Protein AF-A0A2A4QD17-F1 (afdb_monomer)

Radius of gyration: 28.9 Å; Cα contacts (8 Å, |Δi|>4): 210; chains: 1; bounding box: 71×38×86 Å

Secondary structure (DSSP, 8-state):
--HHHHHHHHHHHHHHHHTT--HHHHHHHHHHH-TTTS-HHHHT-HHHHHHHH-S-HHHHHHHHHHHHH-------HHHHHHHHHHHHHHHHHHHHHHHHHHIIIIIHHHHHHHHHHTTPPPPHHHHHHHHHHHHHHHHHHHHHHHHHHHHHHHHHHHH--S-----HHHHHHS-HHHHHHHHHHHHHHHGGGT---STTHHHHHHHHHHHHHTT--HHHHHHHHHHHHHHHHHHHHHHHHHHHHHHHHHHHHHHHHHHHHHHHHHHHHHHHH-

Solvent-accessible surface area (backbone atoms only — not comparable to full-atom values): 15130 Å² total; per-residue (Å²): 114,63,66,67,34,44,24,48,49,24,41,54,46,21,51,38,42,71,74,70,44,57,66,69,69,45,50,52,52,41,44,71,78,36,42,90,46,55,38,75,66,44,70,64,31,71,68,50,44,53,48,72,67,47,89,48,66,71,58,30,33,51,50,23,45,37,53,27,70,44,80,85,75,67,85,56,65,76,59,51,64,57,48,58,59,50,53,51,53,50,49,52,48,52,53,47,51,52,55,53,47,51,39,58,69,48,51,54,47,50,50,51,56,52,31,60,75,66,77,45,82,78,55,68,64,67,65,46,44,61,59,53,50,51,53,43,50,52,53,53,51,52,51,49,51,52,52,52,51,50,52,50,51,54,50,44,60,61,54,49,85,84,70,86,80,79,44,76,67,52,55,70,74,42,52,70,69,56,54,53,44,51,50,44,48,52,21,53,71,39,12,88,74,67,47,80,83,53,97,51,6,66,62,36,24,51,49,48,51,50,32,57,76,69,73,46,62,54,47,61,56,50,41,56,51,48,53,54,49,52,52,52,44,48,52,53,50,47,55,52,50,49,53,53,51,50,54,50,48,55,52,53,52,52,44,51,51,51,50,54,54,53,64,47,49,61,59,55,52,51,67,73,73,109

Mean predicted aligned error: 8.5 Å

Foldseek 3Di:
DDLVLLLVLLVQQLVCLVVVDDNVVSVVVCCVVPVVSPDPVNVPAPLNVLLVPDPDSVLSSVSSVLSNLADLAQDLVLVCVCVVLLVVLVVLVVVLCVVLVCCVVPVLVVLVVVCVVVVHDDDPLSVCLVVLLVVLVVVLVVLNVLLVVLVVLVVCLRVPPADDDDDPSNPVSDDPVLVVLSVLLNLLVCLSVLDDPDPNNVVNVVVLVVCVVVVHDSSVVSNVVSNVSSVVSSVRSNVSSVVSSVVSVVSSVVSVVSSVVSVCVSVVVVVVVD

Nearest PDB structures (foldseek):
  8d9p-assembly1_A  TM=3.402E-01  e=9.878E+00  synthetic construct

Structure (mmCIF, N/CA/C/O backbone):
data_AF-A0A2A4QD17-F1
#
_entry.id   AF-A0A2A4QD17-F1
#
loop_
_atom_site.group_PDB
_atom_site.id
_atom_site.type_symbol
_atom_site.label_atom_id
_atom_site.label_alt_id
_atom_site.label_comp_id
_atom_site.label_asym_id
_atom_site.label_entity_id
_atom_site.label_seq_id
_atom_site.pdbx_PDB_ins_code
_atom_site.Cartn_x
_atom_site.Cartn_y
_atom_site.Cartn_z
_atom_site.occupancy
_atom_site.B_iso_or_equiv
_atom_site.auth_seq_id
_atom_site.auth_comp_id
_atom_site.auth_asym_id
_atom_site.auth_atom_id
_atom_site.pdbx_PDB_model_num
ATOM 1 N N . MET A 1 1 ? 1.021 -7.859 12.932 1.00 55.44 1 MET A N 1
ATOM 2 C CA . MET A 1 1 ? -0.044 -8.168 13.909 1.00 55.44 1 MET A CA 1
ATOM 3 C C . MET A 1 1 ? -1.208 -8.741 13.119 1.00 55.44 1 MET A C 1
ATOM 5 O O . MET A 1 1 ? -1.501 -8.170 12.079 1.00 55.44 1 MET A O 1
ATOM 9 N N . SER A 1 2 ? -1.815 -9.860 13.520 1.00 66.62 2 SER A N 1
ATOM 10 C CA . SER A 1 2 ? -3.012 -10.350 12.828 1.00 66.62 2 SER A CA 1
ATOM 11 C C . SER A 1 2 ? -4.255 -9.840 13.551 1.00 66.62 2 SER A C 1
ATOM 13 O O . SER A 1 2 ? -4.447 -10.101 14.741 1.00 66.62 2 SER A O 1
ATOM 15 N N . TRP A 1 3 ? -5.105 -9.099 12.841 1.00 78.00 3 TRP A N 1
ATOM 16 C CA . TRP A 1 3 ? -6.407 -8.671 13.351 1.00 78.00 3 TRP A CA 1
ATOM 17 C C . TRP A 1 3 ? -7.246 -9.855 13.840 1.00 78.00 3 TRP A C 1
ATOM 19 O O . TRP A 1 3 ? -7.984 -9.737 14.809 1.00 78.00 3 TRP A O 1
ATOM 29 N N . THR A 1 4 ? -7.032 -11.039 13.268 1.00 82.12 4 THR A N 1
ATOM 30 C CA . THR A 1 4 ? -7.648 -12.300 13.695 1.00 82.12 4 THR A CA 1
ATOM 31 C C . THR A 1 4 ? -7.475 -12.608 15.188 1.00 82.12 4 THR A C 1
ATOM 33 O O . THR A 1 4 ? -8.447 -12.987 15.842 1.00 82.12 4 THR A O 1
ATOM 36 N N . ALA A 1 5 ? -6.276 -12.418 15.749 1.00 83.69 5 ALA A N 1
ATOM 37 C CA . ALA A 1 5 ? -5.991 -12.694 17.160 1.00 83.69 5 ALA A CA 1
ATOM 38 C C . ALA A 1 5 ? -6.623 -11.641 18.084 1.00 83.69 5 ALA A C 1
ATOM 40 O O . ALA A 1 5 ? -7.171 -11.973 19.137 1.00 83.69 5 ALA A O 1
ATOM 41 N N . PHE A 1 6 ? -6.617 -10.380 17.646 1.00 86.88 6 PHE A N 1
ATOM 42 C CA . PHE A 1 6 ? -7.319 -9.291 18.320 1.00 86.88 6 PHE A CA 1
ATOM 43 C C . PHE A 1 6 ? -8.837 -9.540 18.350 1.00 86.88 6 PHE A C 1
ATOM 45 O O . PHE A 1 6 ? -9.425 -9.578 19.427 1.00 86.88 6 PHE A O 1
ATOM 52 N N . HIS A 1 7 ? -9.459 -9.827 17.202 1.00 88.56 7 HIS A N 1
ATOM 53 C CA . HIS A 1 7 ? -10.894 -10.112 17.104 1.00 88.56 7 HIS A CA 1
ATOM 54 C C . HIS A 1 7 ? -11.304 -11.344 17.912 1.00 88.56 7 HIS A C 1
ATOM 56 O O . HIS A 1 7 ? -12.371 -11.365 18.524 1.00 88.56 7 HIS A O 1
ATOM 62 N N . PHE A 1 8 ? -10.474 -12.391 17.931 1.00 89.06 8 PHE A N 1
ATOM 63 C CA . PHE A 1 8 ? -10.703 -13.543 18.801 1.00 89.06 8 PHE A CA 1
ATOM 64 C C . PHE A 1 8 ? -10.688 -13.145 20.281 1.00 89.06 8 PHE A C 1
ATOM 66 O O . PHE A 1 8 ? -11.638 -13.459 20.996 1.00 89.06 8 PHE A O 1
ATOM 73 N N . SER A 1 9 ? -9.663 -12.406 20.715 1.00 88.94 9 SER A N 1
ATOM 74 C CA . SER A 1 9 ? -9.539 -11.949 22.105 1.00 88.94 9 SER A CA 1
ATOM 75 C C . SER A 1 9 ? -10.743 -11.100 22.520 1.00 88.94 9 SER A C 1
ATOM 77 O O . SER A 1 9 ? -11.343 -11.352 23.561 1.00 88.94 9 SER A O 1
ATOM 79 N N . CYS A 1 10 ? -11.172 -10.162 21.669 1.00 90.44 10 CYS A N 1
ATOM 80 C CA . CYS A 1 10 ? -12.351 -9.337 21.925 1.00 90.44 10 CYS A CA 1
ATOM 81 C C . CYS A 1 10 ? -13.639 -10.167 22.052 1.00 90.44 10 CYS A C 1
ATOM 83 O O . CYS A 1 10 ? -14.390 -9.975 23.006 1.00 90.44 10 CYS A O 1
ATOM 85 N N . ARG A 1 11 ? -13.875 -11.137 21.155 1.00 91.06 11 ARG A N 1
ATOM 86 C CA . ARG A 1 11 ? -15.051 -12.029 21.227 1.00 91.06 11 ARG A CA 1
ATOM 87 C C . ARG A 1 11 ? -15.048 -12.897 22.483 1.00 91.06 11 ARG A C 1
ATOM 89 O O . ARG A 1 11 ? -16.084 -13.025 23.134 1.00 91.06 11 ARG A O 1
ATOM 96 N N . PHE A 1 12 ? -13.898 -13.474 22.829 1.00 91.12 12 PHE A N 1
ATOM 97 C CA . PHE A 1 12 ? -13.760 -14.309 24.021 1.00 91.12 12 PHE A CA 1
ATOM 98 C C . PHE A 1 12 ? -14.053 -13.510 25.294 1.00 91.12 12 PHE A C 1
ATOM 100 O O . PHE A 1 12 ? -14.887 -13.921 26.101 1.00 91.12 12 PHE A O 1
ATOM 107 N N . LEU A 1 13 ? -13.417 -12.345 25.447 1.00 90.75 13 LEU A N 1
ATOM 108 C CA . LEU A 1 13 ? -13.603 -11.494 26.620 1.0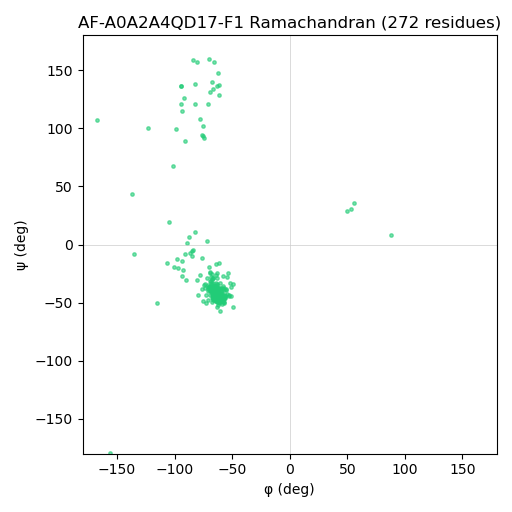0 90.75 13 LEU A CA 1
ATOM 109 C C . LEU A 1 13 ? -15.032 -10.955 26.696 1.00 90.75 13 LEU A C 1
ATOM 111 O O . LEU A 1 13 ? -15.647 -11.048 27.751 1.00 90.75 13 LEU A O 1
ATOM 115 N N . SER A 1 14 ? -15.606 -10.488 25.581 1.00 92.38 14 SER A N 1
ATOM 116 C CA . SER A 1 14 ? -17.005 -10.038 25.540 1.00 92.38 14 SER A CA 1
ATOM 117 C C . SER A 1 14 ? -17.962 -11.117 26.056 1.00 92.38 14 SER A C 1
ATOM 119 O O . SER A 1 14 ? -18.846 -10.825 26.863 1.00 92.38 14 SER A O 1
ATOM 121 N N . ARG A 1 15 ? -17.745 -12.383 25.665 1.00 91.69 15 ARG A N 1
ATOM 122 C CA . ARG A 1 15 ? -18.566 -13.498 26.143 1.00 91.69 15 ARG A CA 1
ATOM 123 C C . ARG A 1 15 ? -18.366 -13.783 27.629 1.00 91.69 15 ARG A C 1
ATOM 125 O O . ARG A 1 15 ? -19.341 -14.047 28.317 1.00 91.69 15 ARG A O 1
ATOM 132 N N . LYS A 1 16 ? -17.135 -13.713 28.139 1.00 90.81 16 LYS A N 1
ATOM 133 C CA . LYS A 1 16 ? -16.869 -13.961 29.563 1.00 90.81 16 LYS A CA 1
ATOM 134 C C . LYS A 1 16 ? -17.391 -12.860 30.474 1.00 90.81 16 LYS A C 1
ATOM 136 O O . LYS A 1 16 ? -17.911 -13.175 31.536 1.00 90.81 16 LYS A O 1
ATOM 141 N N . LEU A 1 17 ? -17.351 -11.609 30.024 1.00 89.38 17 LEU A N 1
ATOM 142 C CA . LEU A 1 17 ? -17.989 -10.504 30.735 1.00 89.38 17 LEU A CA 1
ATOM 143 C C . LEU A 1 17 ? -19.520 -10.653 30.746 1.00 89.38 17 LEU A C 1
ATOM 145 O O . LEU A 1 17 ? -20.141 -10.399 31.771 1.00 89.38 17 LEU A O 1
ATOM 149 N N . LEU A 1 18 ? -20.119 -11.129 29.645 1.00 89.38 18 LEU A N 1
ATOM 150 C CA . LEU A 1 18 ? -21.546 -11.489 29.595 1.00 89.38 18 LEU A CA 1
ATOM 151 C C . LEU A 1 18 ? -21.911 -12.629 30.555 1.00 89.38 18 LEU A C 1
ATOM 153 O O . LEU A 1 18 ? -22.978 -12.591 31.159 1.00 89.38 18 LEU A O 1
ATOM 157 N N . ASP A 1 19 ? -21.030 -13.621 30.709 1.00 89.06 19 ASP A N 1
ATOM 158 C CA . ASP A 1 19 ? -21.198 -14.736 31.651 1.00 89.06 19 ASP A CA 1
ATOM 159 C C . ASP A 1 19 ? -21.013 -14.294 33.132 1.00 89.06 19 ASP A C 1
ATOM 161 O O . ASP A 1 19 ? -21.052 -15.131 34.032 1.00 89.06 19 ASP A O 1
ATOM 165 N N . GLY A 1 20 ? -20.799 -12.997 33.404 1.00 85.56 20 GLY A N 1
ATOM 166 C CA . GLY A 1 20 ? -20.646 -12.427 34.750 1.00 85.56 20 GLY A CA 1
ATOM 167 C C . GLY A 1 20 ? -19.216 -12.444 35.299 1.00 85.56 20 GLY A C 1
ATOM 168 O O . GLY A 1 20 ? -19.005 -12.133 36.469 1.00 85.56 20 GLY A O 1
ATOM 169 N N . LEU A 1 21 ? -18.227 -12.804 34.479 1.00 88.00 21 LEU A N 1
ATOM 170 C CA . LEU A 1 21 ? -16.824 -12.855 34.881 1.00 88.00 21 LEU A CA 1
ATOM 171 C C . LEU A 1 21 ? -16.183 -11.458 34.809 1.00 88.00 21 LEU A C 1
ATOM 173 O O . LEU A 1 21 ? -16.375 -10.720 33.839 1.00 88.00 21 LEU A O 1
ATOM 177 N N . GLU A 1 22 ? -15.377 -11.102 35.808 1.00 87.50 22 GLU A N 1
ATOM 178 C CA . GLU A 1 22 ? -14.581 -9.871 35.771 1.00 87.50 22 GLU A CA 1
ATOM 179 C C . GLU A 1 22 ? -13.445 -9.954 34.733 1.00 87.50 22 GLU A C 1
ATOM 181 O O . GLU A 1 22 ? -13.011 -11.037 34.325 1.00 87.50 22 GLU A O 1
ATOM 186 N N . LEU A 1 23 ? -12.934 -8.794 34.309 1.00 85.75 23 LEU A N 1
ATOM 187 C CA . LEU A 1 23 ? -11.953 -8.694 33.225 1.00 85.75 23 LEU A CA 1
ATOM 188 C C . LEU A 1 23 ? -10.622 -9.398 33.540 1.00 85.75 23 LEU A C 1
ATOM 190 O O . LEU A 1 23 ? -10.116 -10.127 32.690 1.00 85.75 23 LEU A O 1
ATOM 194 N N . ASN A 1 24 ? -10.061 -9.210 34.740 1.00 86.38 24 ASN A N 1
ATOM 195 C CA . ASN A 1 24 ? -8.752 -9.780 35.091 1.00 86.38 24 ASN A CA 1
ATOM 196 C C . ASN A 1 24 ? -8.776 -11.323 35.096 1.00 86.38 24 ASN A C 1
ATOM 198 O O . ASN A 1 24 ? -7.969 -11.921 34.383 1.00 86.38 24 ASN A O 1
ATOM 202 N N . PRO A 1 25 ? -9.750 -11.990 35.750 1.00 87.12 25 PRO A N 1
ATOM 203 C CA . PRO A 1 25 ? -9.880 -13.444 35.647 1.00 87.12 25 PRO A CA 1
ATOM 204 C C . PRO A 1 25 ? -10.134 -13.935 34.211 1.00 87.12 25 PRO A C 1
ATOM 206 O O . PRO A 1 25 ? -9.668 -15.009 33.824 1.00 87.12 25 PRO A O 1
ATOM 209 N N . ALA A 1 26 ? -10.851 -13.160 33.388 1.00 86.44 26 ALA A N 1
ATOM 210 C CA . ALA A 1 26 ? -11.089 -13.511 31.989 1.00 86.44 26 ALA A CA 1
ATOM 211 C C . ALA A 1 26 ? -9.806 -13.428 31.138 1.00 86.44 26 ALA A C 1
ATOM 213 O O . ALA A 1 26 ? -9.598 -14.272 30.261 1.00 86.44 26 ALA A O 1
ATOM 214 N N . LEU A 1 27 ? -8.934 -12.452 31.410 1.00 86.81 27 LEU A N 1
ATOM 215 C CA . LEU A 1 27 ? -7.614 -12.321 30.785 1.00 86.81 27 LEU A CA 1
ATOM 216 C C . LEU A 1 27 ? -6.678 -13.471 31.182 1.00 86.81 27 LEU A C 1
ATOM 218 O O . LEU A 1 27 ? -5.993 -14.030 30.321 1.00 86.81 27 LEU A O 1
ATOM 222 N N . ASP A 1 28 ? -6.698 -13.882 32.449 1.00 86.44 28 ASP A N 1
ATOM 223 C CA . ASP A 1 28 ? -5.923 -15.031 32.926 1.00 86.44 28 ASP A CA 1
ATOM 224 C C . ASP A 1 28 ? -6.370 -16.328 32.239 1.00 86.44 28 ASP A C 1
ATOM 226 O O . ASP A 1 28 ? -5.548 -17.114 31.765 1.00 86.44 28 ASP A O 1
ATOM 230 N N . LEU A 1 29 ? -7.681 -16.533 32.079 1.00 88.62 29 LEU A N 1
ATOM 231 C CA . LEU A 1 29 ? -8.215 -17.672 31.327 1.00 88.62 29 LEU A CA 1
ATOM 232 C C . LEU A 1 29 ? -7.829 -17.634 29.844 1.00 88.62 29 LEU A C 1
ATOM 234 O O . LEU A 1 29 ? -7.502 -18.677 29.271 1.00 88.62 29 LEU A O 1
ATOM 238 N N . LEU A 1 30 ? -7.868 -16.455 29.218 1.00 86.75 30 LEU A N 1
ATOM 239 C CA . LEU A 1 30 ? -7.479 -16.277 27.820 1.00 86.75 30 LEU A CA 1
ATOM 240 C C . LEU A 1 30 ? -5.991 -16.598 27.622 1.00 86.75 30 LEU A C 1
ATOM 242 O O . LEU A 1 30 ? -5.644 -17.355 26.718 1.00 86.75 30 LEU A O 1
ATOM 246 N N . SER A 1 31 ? -5.118 -16.068 28.479 1.00 85.25 31 SER A N 1
ATOM 247 C CA . SER A 1 31 ? -3.673 -16.303 28.399 1.00 85.25 31 SER A CA 1
ATOM 248 C C . SER A 1 31 ? -3.297 -17.760 28.686 1.00 85.25 31 SER A C 1
ATOM 250 O O . SER A 1 31 ? -2.438 -18.312 27.998 1.00 85.25 31 SER A O 1
ATOM 252 N N . LYS A 1 32 ? -3.985 -18.412 29.632 1.00 86.94 32 LYS A N 1
ATOM 253 C CA . LYS A 1 32 ? -3.757 -19.816 29.996 1.00 86.94 32 LYS A CA 1
ATOM 254 C C . LYS A 1 32 ? -4.223 -20.796 28.919 1.00 86.94 32 LYS A C 1
ATOM 256 O O . LYS A 1 32 ? -3.486 -21.713 28.571 1.00 86.94 32 LYS A O 1
ATOM 261 N N . ASN A 1 33 ? -5.438 -20.619 28.400 1.00 87.19 33 ASN A N 1
ATOM 262 C CA . ASN A 1 33 ? -6.058 -21.591 27.491 1.00 87.19 33 ASN A CA 1
ATOM 263 C C . ASN A 1 33 ? -5.794 -21.284 26.010 1.00 87.19 33 ASN A C 1
ATOM 265 O O . ASN A 1 33 ? -5.888 -22.177 25.170 1.00 87.19 33 ASN A O 1
ATOM 269 N N . TYR A 1 34 ? -5.470 -20.032 25.680 1.00 85.56 34 TYR A N 1
ATOM 270 C CA . TYR A 1 34 ? -5.324 -19.547 24.307 1.00 85.56 34 TYR A CA 1
ATOM 271 C C . TYR A 1 34 ? -4.084 -18.655 24.146 1.00 85.56 34 TYR A C 1
ATOM 273 O O . TYR A 1 34 ? -4.131 -17.626 23.470 1.00 85.56 34 TYR A O 1
ATOM 281 N N . SER A 1 35 ? -2.953 -19.064 24.727 1.00 77.38 35 SER A N 1
ATOM 282 C CA . SER A 1 35 ? -1.672 -18.336 24.680 1.00 77.38 35 SER A CA 1
ATOM 283 C C . SER A 1 35 ? -1.242 -17.928 23.262 1.00 77.38 35 SER A C 1
ATOM 285 O O . SER A 1 35 ? -0.755 -16.820 23.054 1.00 77.38 35 SER A O 1
ATOM 287 N N . ASN A 1 36 ? -1.514 -18.769 22.258 1.00 74.00 36 ASN A N 1
ATOM 288 C CA . ASN A 1 36 ? -1.232 -18.481 20.845 1.00 74.00 36 ASN A CA 1
ATOM 289 C C . ASN A 1 36 ? -2.030 -17.284 20.285 1.00 74.00 36 ASN A C 1
ATOM 291 O O . ASN A 1 36 ? -1.590 -16.636 19.336 1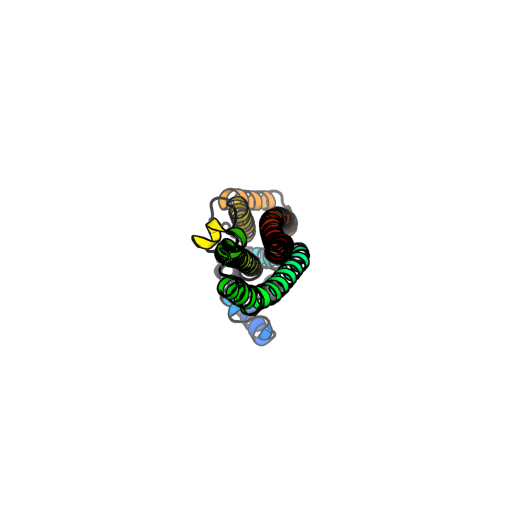.00 74.00 36 ASN A O 1
ATOM 295 N N . TYR A 1 37 ? -3.197 -16.987 20.862 1.00 70.38 37 TYR A N 1
ATOM 296 C CA . TYR A 1 37 ? -4.079 -15.893 20.447 1.00 70.38 37 TYR A CA 1
ATOM 297 C C . TYR A 1 37 ? -3.947 -14.653 21.343 1.00 70.38 37 TYR A C 1
ATOM 299 O O . TYR A 1 37 ? -4.258 -13.551 20.896 1.00 70.38 37 TYR A O 1
ATOM 307 N N . HIS A 1 38 ? -3.402 -14.802 22.554 1.00 69.25 38 HIS A N 1
ATOM 308 C CA . HIS A 1 38 ? -3.015 -13.706 23.444 1.00 69.25 38 HIS A CA 1
ATOM 309 C C . HIS A 1 38 ? -1.496 -13.468 23.383 1.00 69.25 38 HIS A C 1
ATOM 311 O O . HIS A 1 38 ? -0.749 -13.725 24.327 1.00 69.25 38 HIS A O 1
ATOM 317 N N . SER A 1 39 ? -1.027 -12.992 22.227 1.00 65.69 39 SER A N 1
ATOM 318 C CA . SER A 1 39 ? 0.379 -12.614 22.032 1.00 65.69 39 SER A CA 1
ATOM 319 C C . SER A 1 39 ? 0.655 -11.185 22.512 1.00 65.69 39 SER A C 1
ATOM 321 O O . SER A 1 39 ? -0.241 -10.338 22.534 1.00 65.69 39 SER A O 1
ATOM 323 N N . SER A 1 40 ? 1.924 -10.871 22.796 1.00 62.25 40 SER A N 1
ATOM 324 C CA . SER A 1 40 ? 2.384 -9.513 23.146 1.00 62.25 40 SER A CA 1
ATOM 325 C C . SER A 1 40 ? 1.982 -8.443 22.119 1.00 62.25 40 SER A C 1
ATOM 327 O O . SER A 1 40 ? 1.846 -7.269 22.461 1.00 62.25 40 SER A O 1
ATOM 329 N N . GLY A 1 41 ? 1.738 -8.833 20.863 1.00 64.31 41 GLY A N 1
ATOM 330 C CA . GLY A 1 41 ? 1.216 -7.948 19.822 1.00 64.31 41 GLY A CA 1
ATOM 331 C C . GLY A 1 41 ? -0.231 -7.495 20.049 1.00 64.31 41 GLY A C 1
ATOM 332 O O . GLY A 1 41 ? -0.565 -6.373 19.679 1.00 64.31 41 GLY A O 1
ATOM 333 N N . VAL A 1 42 ? -1.078 -8.323 20.674 1.00 70.56 42 VAL A N 1
ATOM 334 C CA . VAL A 1 42 ? -2.472 -7.971 21.012 1.00 70.56 42 VAL A CA 1
ATOM 335 C C . VAL A 1 42 ? -2.505 -7.024 22.203 1.00 70.56 42 VAL A C 1
ATOM 337 O O . VAL A 1 42 ? -3.107 -5.957 22.114 1.00 70.56 42 VAL A O 1
ATOM 340 N N . SER A 1 43 ? -1.774 -7.350 23.271 1.00 70.38 43 SER A N 1
ATOM 341 C CA . SER A 1 43 ? -1.708 -6.523 24.483 1.00 70.38 43 SER A CA 1
ATOM 342 C C . SER A 1 43 ? -1.091 -5.142 24.231 1.00 70.38 43 SER A C 1
ATOM 344 O O . SER A 1 43 ? -1.381 -4.193 24.953 1.00 70.38 43 SER A O 1
ATOM 346 N N . ASN A 1 44 ? -0.259 -5.000 23.194 1.00 75.56 44 ASN A N 1
ATOM 347 C CA . ASN A 1 44 ? 0.330 -3.720 22.797 1.00 75.56 44 ASN A CA 1
ATOM 348 C C . ASN A 1 44 ? -0.553 -2.861 21.886 1.00 75.56 44 ASN A C 1
ATOM 350 O O . ASN A 1 44 ? -0.190 -1.716 21.614 1.00 75.56 44 ASN A O 1
ATOM 354 N N . ASN A 1 45 ? -1.703 -3.366 21.440 1.00 80.56 45 ASN A N 1
ATOM 355 C CA . ASN A 1 45 ? -2.590 -2.608 20.575 1.00 80.56 45 ASN A CA 1
ATOM 356 C C . ASN A 1 45 ? -3.245 -1.434 21.345 1.00 80.56 45 ASN A C 1
ATOM 358 O O . ASN A 1 45 ? -3.786 -1.645 22.432 1.00 80.56 45 ASN A O 1
ATOM 362 N N . PRO A 1 46 ? -3.229 -0.203 20.802 1.00 83.06 46 PRO A N 1
ATOM 363 C CA . PRO A 1 46 ? -3.789 0.974 21.468 1.00 83.06 46 PRO A CA 1
ATOM 364 C C . PRO A 1 46 ? -5.302 0.891 21.703 1.00 83.06 46 PRO A C 1
ATOM 366 O O . PRO A 1 46 ? -5.770 1.373 22.728 1.00 83.06 46 PRO A O 1
ATOM 369 N N . ILE A 1 47 ? -6.062 0.268 20.794 1.00 85.94 47 ILE A N 1
ATOM 370 C CA . ILE A 1 47 ? -7.503 0.026 20.970 1.00 85.94 47 ILE A CA 1
ATOM 371 C C . ILE A 1 47 ? -7.705 -0.968 22.114 1.00 85.94 47 ILE A C 1
ATOM 373 O O . ILE A 1 47 ? -8.514 -0.723 23.000 1.00 85.94 47 ILE A O 1
ATOM 377 N N . TYR A 1 48 ? -6.930 -2.057 22.138 1.00 86.25 48 TYR A N 1
ATOM 378 C CA . TYR A 1 48 ? -7.025 -3.068 23.194 1.00 86.25 48 TYR A CA 1
ATOM 379 C C . TYR A 1 48 ? -6.735 -2.483 24.580 1.00 86.25 48 TYR A C 1
ATOM 381 O O . TYR A 1 48 ? -7.533 -2.667 25.495 1.00 86.25 48 TYR A O 1
ATOM 389 N N . LYS A 1 49 ? -5.637 -1.724 24.713 1.00 86.62 49 LYS A N 1
ATOM 390 C CA . LYS A 1 49 ? -5.271 -1.041 25.963 1.00 86.62 49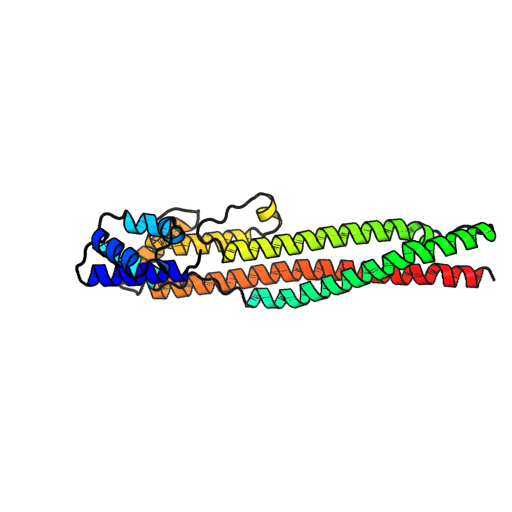 LYS A CA 1
ATOM 391 C C . LYS A 1 49 ? -6.389 -0.131 26.453 1.00 86.62 49 LYS A C 1
ATOM 393 O O . LYS A 1 49 ? -6.740 -0.197 27.627 1.00 86.62 49 LYS A O 1
ATOM 398 N N . GLU A 1 50 ? -6.976 0.645 25.545 1.00 87.12 50 GLU A N 1
ATOM 399 C CA . GLU A 1 50 ? -8.050 1.567 25.897 1.00 87.12 50 GLU A CA 1
ATOM 400 C C . GLU A 1 50 ? -9.291 0.847 26.422 1.00 87.12 50 GLU A C 1
ATOM 402 O O . GLU A 1 50 ? -9.869 1.250 27.430 1.00 87.12 50 GLU A O 1
ATOM 407 N N . ILE A 1 51 ? -9.677 -0.247 25.761 1.00 88.50 51 ILE A N 1
ATOM 408 C CA . ILE A 1 51 ? -10.809 -1.065 26.193 1.00 88.50 51 ILE A CA 1
ATOM 409 C C . ILE A 1 51 ? -10.532 -1.638 27.584 1.00 88.50 51 ILE A C 1
ATOM 411 O O . ILE A 1 51 ? -11.397 -1.570 28.449 1.00 88.50 51 ILE A O 1
ATOM 415 N N . THR A 1 52 ? -9.327 -2.159 27.831 1.00 86.31 52 THR A N 1
ATOM 416 C CA . THR A 1 52 ? -8.977 -2.734 29.140 1.00 86.31 52 THR A CA 1
ATOM 417 C C . THR A 1 52 ? -8.859 -1.698 30.259 1.00 86.31 52 THR A C 1
ATOM 419 O O . THR A 1 52 ? -9.046 -2.048 31.419 1.00 86.31 52 THR A O 1
ATOM 422 N N . SER A 1 53 ? -8.576 -0.430 29.937 1.00 87.19 53 SER A N 1
ATOM 423 C CA . SER A 1 53 ? -8.488 0.663 30.918 1.00 87.19 53 SER A CA 1
ATOM 424 C C . SER A 1 53 ? -9.824 1.342 31.232 1.00 87.19 53 SER A C 1
ATOM 426 O O . SER A 1 53 ? -9.878 2.203 32.106 1.00 87.19 53 SER A O 1
ATOM 428 N N . GLU A 1 54 ? -10.898 1.008 30.515 1.00 88.62 54 GLU A N 1
ATOM 429 C CA . GLU A 1 54 ? -12.215 1.613 30.729 1.00 88.62 54 GLU A CA 1
ATOM 430 C C . GLU A 1 54 ? -12.790 1.212 32.100 1.00 88.62 54 GLU A C 1
ATOM 432 O O . GLU A 1 54 ? -12.779 0.043 32.460 1.00 88.62 54 GLU A O 1
ATOM 437 N N . ALA A 1 55 ? -13.319 2.161 32.874 1.00 84.62 55 ALA A N 1
ATOM 438 C CA . ALA A 1 55 ? -13.730 1.899 34.258 1.00 84.62 55 ALA A CA 1
ATOM 439 C C . ALA A 1 55 ? -15.077 1.163 34.363 1.00 84.62 55 ALA A C 1
ATOM 441 O O . ALA A 1 55 ? -15.351 0.481 35.349 1.00 84.62 55 ALA A O 1
ATOM 442 N N . LYS A 1 56 ? -15.951 1.318 33.360 1.00 88.00 56 LYS A N 1
ATOM 443 C CA . LYS A 1 56 ? -17.299 0.733 33.365 1.00 88.00 56 LYS A CA 1
ATOM 444 C C . LYS A 1 56 ? -17.311 -0.618 32.654 1.00 88.00 56 LYS A C 1
ATOM 446 O O . LYS A 1 56 ? -17.188 -0.663 31.431 1.00 88.00 56 LYS A O 1
ATOM 451 N N . GLN A 1 57 ? -17.582 -1.697 33.390 1.00 85.75 57 GLN A N 1
ATOM 452 C CA . GLN A 1 57 ? -17.663 -3.059 32.839 1.00 85.75 57 GLN A CA 1
ATOM 453 C C . GLN A 1 57 ? -18.699 -3.189 31.707 1.00 85.75 57 GLN A C 1
ATOM 455 O O . GLN A 1 57 ? -18.440 -3.859 30.711 1.00 85.75 57 GLN A O 1
ATOM 460 N N . SER A 1 58 ? -19.840 -2.495 31.803 1.00 86.75 58 SER A N 1
ATOM 461 C CA . SER A 1 58 ? -20.856 -2.485 30.738 1.00 86.75 58 SER A CA 1
ATOM 462 C C . SER A 1 58 ? -20.322 -1.896 29.428 1.00 86.75 58 SER A C 1
ATOM 464 O O . SER A 1 58 ? -20.516 -2.472 28.359 1.00 86.75 58 SER A O 1
ATOM 466 N N . LYS A 1 59 ? -19.578 -0.786 29.510 1.00 88.56 59 LYS A N 1
ATOM 467 C CA . LYS A 1 59 ? -18.946 -0.140 28.354 1.00 88.56 59 LYS A CA 1
ATOM 468 C C . LYS A 1 59 ? -17.782 -0.974 27.814 1.00 88.56 59 LYS A C 1
ATOM 470 O O . LYS A 1 59 ? -17.638 -1.096 26.603 1.00 88.56 59 LYS A O 1
ATOM 475 N N . GLN A 1 60 ? -16.991 -1.603 28.686 1.00 89.88 60 GLN A N 1
ATOM 476 C CA . GLN A 1 60 ? -15.956 -2.561 28.279 1.00 89.88 60 GLN A CA 1
ATOM 477 C C . GLN A 1 60 ? -16.545 -3.710 27.456 1.00 89.88 60 GLN A C 1
ATOM 479 O O . GLN A 1 60 ? -16.065 -4.006 26.364 1.00 89.88 60 GLN A O 1
ATOM 484 N N . GLN A 1 61 ? -17.606 -4.339 27.962 1.00 90.69 61 GLN A N 1
ATOM 485 C CA . GLN A 1 61 ? -18.287 -5.443 27.295 1.00 90.69 61 GLN A CA 1
ATOM 486 C C . GLN A 1 61 ? -18.865 -5.017 25.936 1.00 90.69 61 GLN A C 1
ATOM 488 O O . GLN A 1 61 ? -18.719 -5.754 24.956 1.00 90.69 61 GLN A O 1
ATOM 493 N N . GLU A 1 62 ? -19.486 -3.834 25.865 1.00 90.50 62 GLU A N 1
ATOM 494 C CA . GLU A 1 62 ? -19.996 -3.247 24.621 1.00 90.50 62 GLU A CA 1
ATOM 495 C C . GLU A 1 62 ? -18.868 -3.066 23.595 1.00 90.50 62 GLU A C 1
ATOM 497 O O . GLU A 1 62 ? -18.968 -3.553 22.469 1.00 90.50 62 GLU A O 1
ATOM 502 N N . LEU A 1 63 ? -17.759 -2.434 23.988 1.00 92.12 63 LEU A N 1
ATOM 503 C CA . LEU A 1 63 ? -16.613 -2.205 23.108 1.00 92.12 63 LEU A CA 1
ATOM 504 C C . LEU A 1 63 ? -15.997 -3.522 22.624 1.00 92.12 63 LEU A C 1
ATOM 506 O O . LEU A 1 63 ? -15.749 -3.680 21.430 1.00 92.12 63 LEU A O 1
ATOM 510 N N . LEU A 1 64 ? -15.795 -4.493 23.520 1.00 92.56 64 LEU A N 1
ATOM 511 C CA . LEU A 1 64 ? -15.293 -5.823 23.161 1.00 92.56 64 LEU A CA 1
ATOM 512 C C . LEU A 1 64 ? -16.232 -6.539 22.179 1.00 92.56 64 LEU A C 1
ATOM 514 O O . LEU A 1 64 ? -15.755 -7.203 21.259 1.00 92.56 64 LEU A O 1
ATOM 518 N N . SER A 1 65 ? -17.549 -6.379 22.335 1.00 92.06 65 SER A N 1
ATOM 519 C CA . SER A 1 65 ? -18.544 -6.916 21.398 1.00 92.06 65 SER A CA 1
ATOM 520 C C . SER A 1 65 ? -18.434 -6.257 20.020 1.00 92.06 65 SER A C 1
ATOM 522 O O . SER A 1 65 ? -18.379 -6.951 19.003 1.00 92.06 65 SER A O 1
ATOM 524 N N . ILE A 1 66 ? -18.330 -4.923 19.977 1.00 92.06 66 ILE A N 1
ATOM 525 C CA . ILE A 1 66 ? -18.192 -4.163 18.729 1.00 92.06 66 ILE A CA 1
ATOM 526 C C . ILE A 1 66 ? -16.914 -4.583 17.996 1.00 92.06 66 ILE A C 1
ATOM 528 O O . ILE A 1 66 ? -16.979 -5.065 16.866 1.00 92.06 66 ILE A O 1
ATOM 532 N N . TYR A 1 67 ? -15.753 -4.477 18.644 1.00 91.62 67 TYR A N 1
ATOM 533 C CA . TYR A 1 67 ? -14.466 -4.799 18.023 1.00 91.62 67 TYR A CA 1
ATOM 534 C C . TYR A 1 67 ? -14.266 -6.292 17.756 1.00 91.62 67 TYR A C 1
ATOM 536 O O . TYR A 1 67 ? -13.499 -6.651 16.867 1.00 91.62 67 TYR A O 1
ATOM 544 N N . GLY A 1 68 ? -14.952 -7.174 18.484 1.00 89.00 68 GLY A N 1
ATOM 545 C CA . GLY A 1 68 ? -14.940 -8.608 18.211 1.00 89.00 68 GLY A CA 1
ATOM 546 C C . GLY A 1 68 ? -15.650 -8.988 16.910 1.00 89.00 68 GLY A C 1
ATOM 547 O O . GLY A 1 68 ? -15.283 -9.987 16.291 1.00 89.00 68 GLY A O 1
ATOM 548 N N . ASN A 1 69 ? -16.638 -8.191 16.496 1.00 90.44 69 ASN A N 1
ATOM 549 C CA . ASN A 1 69 ? -17.487 -8.460 15.335 1.00 90.44 69 ASN A CA 1
ATOM 550 C C . ASN A 1 69 ? -17.179 -7.571 14.117 1.00 90.44 69 ASN A C 1
ATOM 552 O O . ASN A 1 69 ? -17.600 -7.900 13.010 1.00 90.44 69 ASN A O 1
ATOM 556 N N . LEU A 1 70 ? -16.443 -6.471 14.296 1.00 89.12 70 LEU A N 1
ATOM 557 C CA . LEU A 1 70 ? -15.929 -5.665 13.187 1.00 89.12 70 LEU A CA 1
ATOM 558 C C . LEU A 1 70 ? -14.876 -6.438 12.389 1.00 89.12 70 LEU A C 1
ATOM 560 O O . LEU A 1 70 ? -14.000 -7.087 12.956 1.00 89.12 70 LEU A O 1
ATOM 564 N N . LYS A 1 71 ? -14.910 -6.299 11.066 1.00 85.81 71 LYS A N 1
ATOM 565 C CA . LYS A 1 71 ? -13.862 -6.755 10.157 1.00 85.81 71 LYS A CA 1
ATOM 566 C C . LYS A 1 71 ? -12.979 -5.565 9.794 1.00 85.81 71 LYS A C 1
ATOM 568 O O . LYS A 1 71 ? -13.324 -4.760 8.931 1.00 85.81 71 LYS A O 1
ATOM 573 N N . LEU A 1 72 ? -11.835 -5.474 10.469 1.00 82.81 72 LEU A N 1
ATOM 574 C CA . LEU A 1 72 ? -10.856 -4.394 10.289 1.00 82.81 72 LEU A CA 1
ATOM 575 C C . LEU A 1 72 ? -9.785 -4.721 9.234 1.00 82.81 72 LEU A C 1
ATOM 577 O O . LEU A 1 72 ? -8.989 -3.861 8.861 1.00 82.81 72 LEU A O 1
ATOM 581 N N . ASP A 1 73 ? -9.761 -5.963 8.750 1.00 79.50 73 ASP A N 1
ATOM 582 C CA . ASP A 1 73 ? -8.897 -6.388 7.653 1.00 79.50 73 ASP A CA 1
ATOM 583 C C . ASP A 1 73 ? -9.367 -5.779 6.325 1.00 79.50 73 ASP A C 1
ATOM 585 O O . ASP A 1 73 ? -10.478 -6.051 5.855 1.00 79.50 73 ASP A O 1
ATOM 589 N N . TRP A 1 74 ? -8.495 -5.005 5.676 1.00 81.94 74 TRP A N 1
ATOM 590 C CA . TRP A 1 74 ? -8.766 -4.466 4.349 1.00 81.94 74 TRP A CA 1
ATOM 591 C C . TRP A 1 74 ? -8.458 -5.505 3.261 1.00 81.94 74 TRP A C 1
ATOM 593 O O . TRP A 1 74 ? -7.321 -5.954 3.086 1.00 81.94 74 TRP A O 1
ATOM 603 N N . ASP A 1 75 ? -9.469 -5.861 2.465 1.00 76.38 75 ASP A N 1
ATOM 604 C CA . ASP A 1 75 ? -9.261 -6.697 1.282 1.00 76.38 75 ASP A CA 1
ATOM 605 C C . ASP A 1 75 ? -8.612 -5.899 0.135 1.00 76.38 75 ASP A C 1
ATOM 607 O O . ASP A 1 75 ? -9.268 -5.291 -0.715 1.00 76.38 75 ASP A O 1
ATOM 611 N N . ALA A 1 76 ? -7.281 -5.929 0.097 1.00 70.25 76 ALA A N 1
ATOM 612 C CA . ALA A 1 76 ? -6.480 -5.322 -0.959 1.00 70.25 76 ALA A CA 1
ATOM 613 C C . ALA A 1 76 ? -6.337 -6.208 -2.220 1.00 70.25 76 ALA A C 1
ATOM 615 O O . ALA A 1 76 ? -5.528 -5.891 -3.100 1.00 70.25 76 ALA A O 1
ATOM 616 N N . SER A 1 77 ? -7.093 -7.308 -2.356 1.00 71.69 77 SER A N 1
ATOM 617 C CA . SER A 1 77 ? -7.007 -8.231 -3.504 1.00 71.69 77 SER A CA 1
ATOM 618 C C . SER A 1 77 ? -7.193 -7.522 -4.849 1.00 71.69 77 SER A C 1
ATOM 620 O O . SER A 1 77 ? -6.465 -7.760 -5.810 1.00 71.69 77 SER A O 1
ATOM 622 N N . SER A 1 78 ? -8.097 -6.557 -4.931 1.00 68.69 78 SER A N 1
ATOM 623 C CA . SER A 1 78 ? -8.311 -5.754 -6.139 1.00 68.69 78 SER A CA 1
ATOM 624 C C . SER A 1 78 ? -7.088 -4.910 -6.545 1.00 68.69 78 SER A C 1
ATOM 626 O O . SER A 1 78 ? -6.875 -4.690 -7.739 1.00 68.69 78 SER A O 1
ATOM 628 N N . VAL A 1 79 ? -6.242 -4.500 -5.591 1.00 71.19 79 VAL A N 1
ATOM 629 C CA . VAL A 1 79 ? -4.961 -3.816 -5.852 1.00 71.19 79 VAL A CA 1
ATOM 630 C C . VAL A 1 79 ? -3.929 -4.795 -6.424 1.00 71.19 79 VAL A C 1
ATOM 632 O O . VAL A 1 79 ? -3.087 -4.416 -7.243 1.00 71.19 79 VAL A O 1
ATOM 635 N N . THR A 1 80 ? -4.022 -6.085 -6.080 1.00 67.12 80 THR A N 1
ATOM 636 C CA . THR A 1 80 ? -3.103 -7.111 -6.601 1.00 67.12 80 THR A CA 1
ATOM 637 C C . THR A 1 80 ? -3.262 -7.361 -8.102 1.00 67.12 80 THR A C 1
ATOM 639 O O . THR A 1 80 ? -2.271 -7.671 -8.753 1.00 67.12 80 THR A O 1
ATOM 642 N N . LYS A 1 81 ? -4.428 -7.104 -8.715 1.00 71.94 81 LYS A N 1
ATOM 643 C CA . LYS A 1 81 ? -4.608 -7.258 -10.177 1.00 71.94 81 LYS A CA 1
ATOM 644 C C . LYS A 1 81 ? -3.626 -6.406 -10.996 1.00 71.94 81 LYS A C 1
ATOM 646 O O . LYS A 1 81 ? -3.127 -6.847 -12.027 1.00 71.94 81 LYS A O 1
ATOM 651 N N . LEU A 1 82 ? -3.286 -5.208 -10.513 1.00 77.19 82 LEU A N 1
ATOM 652 C CA . LEU A 1 82 ? -2.309 -4.320 -11.161 1.00 77.19 82 LEU A CA 1
ATOM 653 C C . LEU A 1 82 ? -0.851 -4.770 -10.949 1.00 77.19 82 LEU A C 1
ATOM 655 O O . LEU A 1 82 ? 0.051 -4.288 -11.633 1.00 77.19 82 LEU A O 1
ATOM 659 N N . THR A 1 83 ? -0.611 -5.718 -10.039 1.00 79.38 83 THR A N 1
ATOM 660 C CA . THR A 1 83 ? 0.719 -6.297 -9.802 1.00 79.38 83 THR A CA 1
ATOM 661 C C . THR A 1 83 ? 1.193 -7.123 -10.993 1.00 79.38 83 THR A C 1
ATOM 663 O O . THR A 1 83 ? 2.374 -7.076 -11.319 1.00 79.38 83 THR A O 1
ATOM 666 N N . ASN A 1 84 ? 0.287 -7.805 -11.698 1.00 84.31 84 ASN A N 1
ATOM 667 C CA . ASN A 1 84 ? 0.648 -8.579 -12.888 1.00 84.31 84 ASN A CA 1
ATOM 668 C C . ASN A 1 84 ? 1.160 -7.667 -14.010 1.00 84.31 84 ASN A C 1
ATOM 670 O O . ASN A 1 84 ? 2.228 -7.915 -14.562 1.00 84.31 84 ASN A O 1
ATOM 674 N N . ILE A 1 85 ? 0.457 -6.558 -14.270 1.00 85.69 85 ILE A N 1
ATOM 675 C CA . ILE A 1 85 ? 0.876 -5.541 -15.251 1.00 85.69 85 ILE A CA 1
ATOM 676 C C . ILE A 1 85 ? 2.242 -4.963 -14.870 1.00 85.69 85 ILE A C 1
ATOM 678 O O . ILE A 1 85 ? 3.130 -4.841 -15.709 1.00 85.69 85 ILE A O 1
ATOM 682 N N . ARG A 1 86 ? 2.432 -4.643 -13.586 1.00 87.81 86 ARG A N 1
ATOM 683 C CA . ARG A 1 86 ? 3.716 -4.161 -13.070 1.00 87.81 86 ARG A CA 1
ATOM 684 C C . ARG A 1 86 ? 4.845 -5.163 -13.322 1.00 87.81 86 ARG A C 1
ATOM 686 O O . ARG A 1 86 ? 5.901 -4.774 -13.805 1.00 87.81 86 ARG A O 1
ATOM 693 N N . ASN A 1 87 ? 4.637 -6.430 -12.970 1.00 89.44 87 ASN A N 1
ATOM 694 C CA . ASN A 1 87 ? 5.654 -7.468 -13.115 1.00 89.44 87 ASN A CA 1
ATOM 695 C C . ASN A 1 87 ? 6.009 -7.691 -14.593 1.00 89.44 87 ASN A C 1
ATOM 697 O O . ASN A 1 87 ? 7.181 -7.841 -14.919 1.00 89.44 87 ASN A O 1
ATOM 701 N N . TYR A 1 88 ? 5.017 -7.629 -15.484 1.00 90.56 88 TYR A N 1
ATOM 702 C CA . TYR A 1 88 ? 5.234 -7.688 -16.928 1.00 90.56 88 TYR A CA 1
ATOM 703 C C . TYR A 1 88 ? 6.082 -6.514 -17.443 1.00 90.56 88 TYR A C 1
ATOM 705 O O . TYR A 1 88 ? 7.053 -6.728 -18.164 1.00 90.56 88 TYR A O 1
ATOM 713 N N . LEU A 1 89 ? 5.786 -5.278 -17.020 1.00 89.62 89 LEU A N 1
ATOM 714 C CA . LEU A 1 89 ? 6.602 -4.110 -17.378 1.00 89.62 89 LEU A CA 1
ATOM 715 C C . LEU A 1 89 ? 8.042 -4.224 -16.857 1.00 89.62 89 LEU A C 1
ATOM 717 O O . LEU A 1 89 ? 8.973 -3.856 -17.569 1.00 89.62 89 LEU A O 1
ATOM 721 N N . PHE A 1 90 ? 8.245 -4.761 -15.649 1.00 91.06 90 PHE A N 1
ATOM 722 C CA . PHE A 1 90 ? 9.593 -5.019 -15.131 1.00 91.06 90 PHE A CA 1
ATOM 723 C C . PHE A 1 90 ? 10.341 -6.090 -15.925 1.00 91.06 90 PHE A C 1
ATOM 725 O O . PHE A 1 90 ? 11.544 -5.951 -16.126 1.00 91.06 90 PHE A O 1
ATOM 732 N N . LEU A 1 91 ? 9.646 -7.120 -16.411 1.00 93.12 91 LEU A N 1
ATOM 733 C CA . LEU A 1 91 ? 10.241 -8.118 -17.295 1.00 93.12 91 LEU A CA 1
ATOM 734 C C . LEU A 1 91 ? 10.692 -7.475 -18.611 1.00 93.12 91 LEU A C 1
ATOM 736 O O . LEU A 1 91 ? 11.850 -7.640 -18.989 1.00 93.12 91 LEU A O 1
ATOM 740 N N . ILE A 1 92 ? 9.824 -6.694 -19.267 1.00 91.56 92 ILE A N 1
ATOM 741 C CA . ILE A 1 92 ? 10.182 -5.961 -20.495 1.00 91.56 92 ILE A CA 1
ATOM 742 C C . ILE A 1 92 ? 11.391 -5.060 -20.247 1.00 91.56 92 ILE A C 1
ATOM 744 O O . ILE A 1 92 ? 12.319 -5.039 -21.052 1.00 91.56 92 ILE A O 1
ATOM 748 N N . PHE A 1 93 ? 11.402 -4.337 -19.126 1.00 90.44 93 PHE A N 1
ATOM 749 C CA . PHE A 1 93 ? 12.530 -3.493 -18.756 1.00 90.44 93 PHE A CA 1
ATOM 750 C C . PHE A 1 93 ? 13.827 -4.298 -18.594 1.00 90.44 93 PHE A C 1
ATOM 752 O O . PHE A 1 93 ? 14.862 -3.891 -19.115 1.00 90.44 93 PHE A O 1
ATOM 759 N N . GLY A 1 94 ? 13.776 -5.462 -17.941 1.00 90.75 94 GLY A N 1
ATOM 760 C CA . GLY A 1 94 ? 14.928 -6.357 -17.811 1.00 90.75 94 GLY A CA 1
ATOM 761 C C . GLY A 1 94 ? 15.462 -6.841 -19.162 1.00 90.75 94 GLY A C 1
ATOM 762 O O . GLY A 1 94 ? 16.667 -6.781 -19.403 1.00 90.75 94 GLY A O 1
ATOM 763 N N . VAL A 1 95 ? 14.572 -7.246 -20.073 1.00 92.56 95 VAL A N 1
ATOM 764 C CA . VAL A 1 95 ? 14.943 -7.647 -21.443 1.00 92.56 95 VAL A CA 1
ATOM 765 C C . VAL A 1 95 ? 15.564 -6.476 -22.209 1.00 92.56 95 VAL A C 1
ATOM 767 O O . VAL A 1 95 ? 16.600 -6.639 -22.852 1.00 92.56 95 VAL A O 1
ATOM 770 N N . PHE A 1 96 ? 14.977 -5.282 -22.103 1.00 90.75 96 PHE A N 1
ATOM 771 C CA . PHE A 1 96 ? 15.520 -4.065 -22.703 1.00 90.75 96 PHE A CA 1
ATOM 772 C C . PHE A 1 96 ? 16.925 -3.742 -22.181 1.00 90.75 96 PHE A C 1
ATOM 774 O O . PHE A 1 96 ? 17.812 -3.430 -22.975 1.00 90.75 96 PHE A O 1
ATOM 781 N N . LEU A 1 97 ? 17.160 -3.832 -20.868 1.00 90.56 97 LEU A N 1
ATOM 782 C CA . LEU A 1 97 ? 18.482 -3.594 -20.281 1.00 90.56 97 LEU A CA 1
ATOM 783 C C . LEU A 1 97 ? 19.525 -4.579 -20.805 1.00 90.56 97 LEU A C 1
ATOM 785 O O . LEU A 1 97 ? 20.634 -4.165 -21.133 1.00 90.56 97 LEU A O 1
ATOM 789 N N . LEU A 1 98 ? 19.162 -5.857 -20.923 1.00 92.56 98 LEU A N 1
ATOM 790 C CA . LEU A 1 98 ? 20.051 -6.886 -21.456 1.00 92.56 98 LEU A CA 1
ATOM 791 C C . LEU A 1 98 ? 20.412 -6.584 -22.916 1.00 92.56 98 LEU A C 1
ATOM 793 O O . LEU A 1 98 ? 21.591 -6.462 -23.244 1.00 92.56 98 LEU A O 1
ATOM 797 N N . MET A 1 99 ? 19.411 -6.390 -23.779 1.00 90.50 99 MET A N 1
ATOM 798 C CA . MET A 1 99 ? 19.628 -6.136 -25.209 1.00 90.50 99 MET A CA 1
ATOM 799 C C . MET A 1 99 ? 20.393 -4.834 -25.461 1.00 90.50 99 MET A C 1
ATOM 801 O O . MET A 1 99 ? 21.356 -4.805 -26.228 1.00 90.50 99 MET A O 1
ATOM 805 N N . SER A 1 100 ? 19.997 -3.752 -24.790 1.00 88.69 100 SER A N 1
ATOM 806 C CA . SER A 1 100 ? 20.662 -2.454 -24.934 1.00 88.69 100 SER A CA 1
ATOM 807 C C . SER A 1 100 ? 22.071 -2.447 -24.337 1.00 88.69 100 SER A C 1
ATOM 809 O O . SER A 1 100 ? 22.953 -1.771 -24.867 1.00 88.69 100 SER A O 1
ATOM 811 N N . GLY A 1 101 ? 22.308 -3.235 -23.285 1.00 88.06 101 GLY A N 1
ATOM 812 C CA . GLY A 1 101 ? 23.631 -3.469 -22.718 1.00 88.06 101 GLY A CA 1
ATOM 813 C C . GLY A 1 101 ? 24.567 -4.159 -23.709 1.00 88.06 101 GLY A C 1
ATOM 814 O O . GLY A 1 101 ? 25.671 -3.665 -23.931 1.00 88.06 101 GLY A O 1
ATOM 815 N N . ILE A 1 102 ? 24.109 -5.233 -24.365 1.00 89.88 102 ILE A N 1
ATOM 816 C CA . ILE A 1 102 ? 24.874 -5.924 -25.419 1.00 89.88 102 ILE A CA 1
ATOM 817 C C . ILE A 1 102 ? 25.197 -4.961 -26.564 1.00 89.88 102 ILE A C 1
ATOM 819 O O . ILE A 1 102 ? 26.352 -4.858 -26.977 1.00 89.88 102 ILE A O 1
ATOM 823 N N . TYR A 1 103 ? 24.200 -4.216 -27.048 1.00 87.56 103 TYR A N 1
ATOM 824 C CA . TYR A 1 103 ? 24.405 -3.249 -28.125 1.00 87.56 103 TYR A CA 1
ATOM 825 C C . TYR A 1 103 ? 25.458 -2.198 -27.760 1.00 87.56 103 TYR A C 1
ATOM 827 O O . TYR A 1 103 ? 26.373 -1.942 -28.537 1.00 87.56 103 TYR A O 1
ATOM 835 N N . LYS A 1 104 ? 25.372 -1.615 -26.560 1.00 86.56 104 LYS A N 1
ATOM 836 C CA . LYS A 1 104 ? 26.337 -0.606 -26.112 1.00 86.56 104 LYS A CA 1
ATOM 837 C C . LYS A 1 104 ? 27.750 -1.177 -25.959 1.00 86.56 104 LYS A C 1
ATOM 839 O O . LYS A 1 104 ? 28.708 -0.483 -26.283 1.00 86.56 104 LYS A O 1
ATOM 844 N N . ALA A 1 105 ? 27.878 -2.395 -25.434 1.00 87.94 105 ALA A N 1
ATOM 845 C CA . ALA A 1 105 ? 29.171 -3.003 -25.129 1.00 87.94 105 ALA A CA 1
ATOM 846 C C . ALA A 1 105 ? 29.911 -3.511 -26.374 1.00 87.94 105 ALA A C 1
ATOM 848 O O . ALA A 1 105 ? 31.131 -3.379 -26.441 1.00 87.94 105 ALA A O 1
ATOM 849 N N . TYR A 1 106 ? 29.182 -4.074 -27.340 1.00 88.19 106 TYR A N 1
ATOM 850 C CA . TYR A 1 106 ? 29.771 -4.748 -28.500 1.00 88.19 106 TYR A CA 1
ATOM 851 C C . TYR A 1 106 ? 29.465 -4.043 -29.818 1.00 88.19 106 TYR A C 1
ATOM 853 O O . TYR A 1 106 ? 30.360 -3.771 -30.602 1.00 88.19 106 TYR A O 1
ATOM 861 N N . VAL A 1 107 ? 28.198 -3.727 -30.083 1.00 84.62 107 VAL A N 1
ATOM 862 C CA . VAL A 1 107 ? 27.803 -3.220 -31.404 1.00 84.62 107 VAL A CA 1
ATOM 863 C C . VAL A 1 107 ? 28.299 -1.788 -31.601 1.00 84.62 107 VAL A C 1
ATOM 865 O O . VAL A 1 107 ? 28.962 -1.487 -32.588 1.00 84.62 107 VAL A O 1
ATOM 868 N N . LEU A 1 108 ? 28.033 -0.906 -30.636 1.00 84.19 108 LEU A N 1
ATOM 869 C CA . LEU A 1 108 ? 28.440 0.497 -30.704 1.00 84.19 108 LEU A CA 1
ATOM 870 C C . LEU A 1 108 ? 29.966 0.662 -30.744 1.00 84.19 108 LEU A C 1
ATOM 872 O O . LEU A 1 108 ? 30.463 1.550 -31.432 1.00 84.19 108 LEU A O 1
ATOM 876 N N . THR A 1 109 ? 30.700 -0.171 -30.004 1.00 85.50 109 THR A N 1
ATOM 877 C CA . THR A 1 109 ? 32.169 -0.167 -29.984 1.00 85.50 109 THR A CA 1
ATOM 878 C C . THR A 1 109 ? 32.725 -0.623 -31.328 1.00 85.50 109 THR A C 1
ATOM 880 O O . THR A 1 109 ? 33.484 0.122 -31.935 1.00 85.50 109 THR A O 1
ATOM 883 N N . THR A 1 110 ? 32.245 -1.744 -31.875 1.00 86.75 110 THR A N 1
ATOM 884 C CA . THR A 1 110 ? 32.658 -2.208 -33.208 1.00 86.75 110 THR A CA 1
ATOM 885 C C . THR A 1 110 ? 32.350 -1.191 -34.308 1.00 86.75 110 THR A C 1
ATOM 887 O O . THR A 1 110 ? 33.199 -0.943 -35.158 1.00 86.75 110 THR A O 1
ATOM 890 N N . PHE A 1 111 ? 31.176 -0.548 -34.300 1.00 82.75 111 PHE A N 1
ATOM 891 C CA . PHE A 1 111 ? 30.892 0.506 -35.280 1.00 82.75 111 PHE A CA 1
ATOM 892 C C . PHE A 1 111 ? 31.823 1.709 -35.115 1.00 82.75 111 PHE A C 1
ATOM 894 O O . PHE A 1 111 ? 32.270 2.254 -36.117 1.00 82.75 111 PHE A O 1
ATOM 901 N N . ARG A 1 112 ? 32.167 2.114 -33.886 1.00 83.62 112 ARG A N 1
ATOM 902 C CA . ARG A 1 112 ? 33.158 3.183 -33.679 1.00 83.62 112 ARG A CA 1
ATOM 903 C C . ARG A 1 112 ? 34.515 2.834 -34.278 1.00 83.62 112 ARG A C 1
ATOM 905 O O . ARG A 1 112 ? 35.111 3.697 -34.915 1.00 83.62 112 ARG A O 1
ATOM 912 N N . ASP A 1 113 ? 34.952 1.590 -34.121 1.00 85.81 113 ASP A N 1
ATOM 913 C CA . ASP A 1 113 ? 36.220 1.114 -34.679 1.00 85.81 113 ASP A CA 1
ATOM 914 C C . ASP A 1 113 ? 36.183 1.056 -36.217 1.00 85.81 113 ASP A C 1
ATOM 916 O O . ASP A 1 113 ? 37.144 1.422 -36.882 1.00 85.81 113 ASP A O 1
ATOM 920 N N . ILE A 1 114 ? 35.057 0.654 -36.816 1.00 84.56 114 ILE A N 1
ATOM 921 C CA . ILE A 1 114 ? 34.901 0.634 -38.281 1.00 84.56 114 ILE A CA 1
ATOM 922 C C . ILE A 1 114 ? 34.890 2.056 -38.859 1.00 84.56 114 ILE A C 1
ATOM 924 O O . ILE A 1 114 ? 35.571 2.323 -39.845 1.00 84.56 114 ILE A O 1
ATOM 928 N N . PHE A 1 115 ? 34.136 2.981 -38.257 1.00 82.81 115 PHE A N 1
ATOM 929 C CA . PHE A 1 115 ? 34.088 4.372 -38.721 1.00 82.81 115 PHE A CA 1
ATOM 930 C C . PHE A 1 115 ? 35.440 5.080 -38.562 1.00 82.81 115 PHE A C 1
ATOM 932 O O . PHE A 1 115 ? 35.808 5.855 -39.442 1.00 82.81 115 PHE A O 1
ATOM 939 N N . SER A 1 116 ? 36.200 4.778 -37.501 1.00 84.31 116 SER A N 1
ATOM 940 C CA . SER A 1 116 ? 37.553 5.319 -37.328 1.00 84.31 116 SER A CA 1
ATOM 941 C C . SER A 1 116 ? 38.545 4.765 -38.353 1.00 84.31 116 SER A C 1
ATOM 943 O O . SER A 1 116 ? 39.372 5.519 -38.847 1.00 84.31 116 SER A O 1
ATOM 945 N N . LEU A 1 117 ? 38.431 3.489 -38.742 1.00 85.56 117 LEU A N 1
ATOM 946 C CA . LEU A 1 117 ? 39.247 2.898 -39.811 1.00 85.56 117 LEU A CA 1
ATOM 947 C C . LEU A 1 117 ? 38.952 3.484 -41.201 1.00 85.56 117 LEU A C 1
ATOM 949 O O . LEU A 1 117 ? 39.834 3.488 -42.055 1.00 85.56 117 LEU A O 1
ATOM 953 N N . MET A 1 118 ? 37.723 3.946 -41.442 1.00 82.56 118 MET A N 1
ATOM 954 C CA . MET A 1 118 ? 37.304 4.533 -42.723 1.00 82.56 118 MET A CA 1
ATOM 955 C C . MET A 1 118 ? 37.530 6.054 -42.806 1.00 82.56 118 MET A C 1
ATOM 957 O O . MET A 1 118 ? 37.130 6.651 -43.803 1.00 82.56 118 MET A O 1
ATOM 961 N N . ASP A 1 119 ? 38.096 6.690 -41.769 1.00 80.88 119 ASP A N 1
ATOM 962 C CA . ASP A 1 119 ? 38.185 8.157 -41.631 1.00 80.88 119 ASP A CA 1
ATOM 963 C C . ASP A 1 119 ? 36.836 8.877 -41.864 1.00 80.88 119 ASP A C 1
ATOM 965 O O . ASP A 1 119 ? 36.764 10.033 -42.291 1.00 80.88 119 ASP A O 1
ATOM 969 N N . ALA A 1 120 ? 35.729 8.190 -41.569 1.00 77.94 120 ALA A N 1
ATOM 970 C CA . ALA A 1 120 ? 34.385 8.718 -41.742 1.00 77.94 120 ALA A CA 1
ATOM 971 C C . ALA A 1 120 ? 33.888 9.335 -40.424 1.00 77.94 120 ALA A C 1
ATOM 973 O O . ALA A 1 120 ? 34.041 8.727 -39.357 1.00 77.94 120 ALA A O 1
ATOM 974 N N . PRO A 1 121 ? 33.243 10.515 -40.454 1.00 74.81 121 PRO A N 1
ATOM 975 C CA . PRO A 1 121 ? 32.676 11.100 -39.248 1.00 74.81 121 PRO A CA 1
ATOM 976 C C . PRO A 1 121 ? 31.576 10.192 -38.689 1.00 74.81 121 PRO A C 1
ATOM 978 O O . PRO A 1 121 ? 30.723 9.688 -39.426 1.00 74.81 121 PRO A O 1
ATOM 981 N N . LEU A 1 122 ? 31.572 10.003 -37.367 1.00 71.12 122 LEU A N 1
ATOM 982 C CA . LEU A 1 122 ? 30.496 9.274 -36.708 1.00 71.12 122 LEU A CA 1
ATOM 983 C C . LEU A 1 122 ? 29.167 10.004 -36.924 1.00 71.12 122 LEU A C 1
ATOM 985 O O . LEU A 1 122 ? 29.067 11.221 -36.764 1.00 71.12 122 LEU A O 1
ATOM 989 N N . ASN A 1 123 ? 28.114 9.248 -37.223 1.00 73.44 123 ASN A N 1
ATOM 990 C CA . ASN A 1 123 ? 26.774 9.813 -37.278 1.00 73.44 123 ASN A CA 1
ATOM 991 C C . ASN A 1 123 ? 26.391 10.381 -35.892 1.00 73.44 123 ASN A C 1
ATOM 993 O O . ASN A 1 123 ? 26.461 9.674 -34.884 1.00 73.44 123 ASN A O 1
ATOM 997 N N . VAL A 1 124 ? 25.932 11.637 -35.846 1.00 71.88 124 VAL A N 1
ATOM 998 C CA . VAL A 1 124 ? 25.507 12.359 -34.625 1.00 71.88 124 VAL A CA 1
ATOM 999 C C . VAL A 1 124 ? 24.490 11.563 -33.794 1.00 71.88 124 VAL A C 1
ATOM 1001 O O . VAL A 1 124 ? 24.483 11.612 -32.561 1.00 71.88 124 VAL A O 1
ATOM 1004 N N . GLN A 1 125 ? 23.631 10.785 -34.454 1.00 68.81 125 GLN A N 1
ATOM 1005 C CA . GLN A 1 125 ? 22.645 9.922 -33.800 1.00 68.81 125 GLN A CA 1
ATOM 1006 C C . GLN A 1 125 ? 23.310 8.742 -33.066 1.00 68.81 125 GLN A C 1
ATOM 1008 O O . GLN A 1 125 ? 22.873 8.367 -31.977 1.00 68.81 125 GLN A O 1
ATOM 1013 N N . LEU A 1 126 ? 24.401 8.197 -33.618 1.00 70.69 126 LEU A N 1
ATOM 1014 C CA . LEU A 1 126 ? 25.191 7.124 -33.011 1.00 70.69 126 LEU A CA 1
ATOM 1015 C C . LEU A 1 126 ? 25.977 7.633 -31.790 1.00 70.69 126 LEU A C 1
ATOM 1017 O O . LEU A 1 126 ? 26.064 6.938 -30.776 1.00 70.69 126 LEU A O 1
ATOM 1021 N N . GLU A 1 127 ? 26.487 8.868 -31.838 1.00 74.44 127 GLU A N 1
ATOM 1022 C CA . GLU A 1 127 ? 27.083 9.527 -30.666 1.00 74.44 127 GLU A CA 1
ATOM 1023 C C . GLU A 1 127 ? 26.053 9.783 -29.559 1.00 74.44 127 GLU A C 1
ATOM 1025 O O . GLU A 1 127 ? 26.293 9.476 -28.386 1.00 74.44 127 GLU A O 1
ATOM 1030 N N . SER A 1 128 ? 24.872 10.276 -29.938 1.00 80.25 128 SER A N 1
ATOM 1031 C CA . SER A 1 128 ? 23.803 10.648 -29.003 1.00 80.25 128 SER A CA 1
ATOM 1032 C C . SER A 1 128 ? 23.141 9.446 -28.319 1.00 80.25 128 SER A C 1
ATOM 1034 O O . SER A 1 128 ? 22.549 9.596 -27.245 1.00 80.25 128 SER A O 1
ATOM 1036 N N . PHE A 1 129 ? 23.274 8.238 -28.883 1.00 80.62 129 PHE A N 1
ATOM 1037 C CA . PHE A 1 129 ? 22.713 7.009 -28.318 1.00 80.62 129 PHE A CA 1
ATOM 1038 C C . PHE A 1 129 ? 23.122 6.788 -26.858 1.00 80.62 129 PHE A C 1
ATOM 1040 O O . PHE A 1 129 ? 22.283 6.443 -26.026 1.00 80.62 129 PHE A O 1
ATOM 1047 N N . THR A 1 130 ? 24.396 7.017 -26.519 1.00 83.12 130 THR A N 1
ATOM 1048 C CA . THR A 1 130 ? 24.884 6.799 -25.146 1.00 83.12 130 THR A CA 1
ATOM 1049 C C . THR A 1 130 ? 24.146 7.695 -24.155 1.00 83.12 130 THR A C 1
ATOM 1051 O O . THR A 1 130 ? 23.726 7.227 -23.095 1.00 83.12 130 THR A O 1
ATOM 1054 N N . THR A 1 131 ? 23.931 8.959 -24.518 1.00 86.00 131 THR A N 1
ATOM 1055 C CA . THR A 1 131 ? 23.205 9.934 -23.699 1.00 86.00 131 THR A CA 1
ATOM 1056 C C . THR A 1 131 ? 21.750 9.517 -23.519 1.00 86.00 131 THR A C 1
ATOM 1058 O O . THR A 1 131 ? 21.265 9.441 -22.389 1.00 86.00 131 THR A O 1
ATOM 1061 N N . TYR A 1 132 ? 21.056 9.164 -24.604 1.00 83.94 132 TYR A N 1
ATOM 1062 C CA . TYR A 1 132 ? 19.665 8.723 -24.517 1.00 83.94 132 TYR A CA 1
ATOM 1063 C C . TYR A 1 132 ? 19.490 7.412 -23.754 1.00 83.94 132 TYR A C 1
ATOM 1065 O O . TYR A 1 132 ? 18.507 7.256 -23.025 1.00 83.94 132 TYR A O 1
ATOM 1073 N N . TRP A 1 133 ? 20.439 6.486 -23.884 1.00 85.31 133 TRP A N 1
ATOM 1074 C CA . TRP A 1 133 ? 20.459 5.242 -23.127 1.00 85.31 133 TRP A CA 1
ATOM 1075 C C . TRP A 1 133 ? 20.578 5.515 -21.624 1.00 85.31 133 TRP A C 1
ATOM 1077 O O . TRP A 1 133 ? 19.773 5.000 -20.848 1.00 85.31 133 TRP A O 1
ATOM 1087 N N . VAL A 1 134 ? 21.506 6.390 -21.211 1.00 87.94 134 VAL A N 1
ATOM 1088 C CA . VAL A 1 134 ? 21.661 6.788 -19.799 1.00 87.94 134 VAL A CA 1
ATOM 1089 C C . VAL A 1 134 ? 20.402 7.481 -19.276 1.00 87.94 134 VAL A C 1
ATOM 1091 O O . VAL A 1 134 ? 19.916 7.118 -18.205 1.00 87.94 134 VAL A O 1
ATOM 1094 N N . ILE A 1 135 ? 19.837 8.432 -20.029 1.00 88.06 135 ILE A N 1
ATOM 1095 C CA . ILE A 1 135 ? 18.603 9.136 -19.640 1.00 88.06 135 ILE A CA 1
ATOM 1096 C C . ILE A 1 135 ? 17.450 8.142 -19.471 1.00 88.06 135 ILE A C 1
ATOM 1098 O O . ILE A 1 135 ? 16.757 8.170 -18.454 1.00 88.06 135 ILE A O 1
ATOM 1102 N N . SER A 1 136 ? 17.269 7.234 -20.432 1.00 85.75 136 SER A N 1
ATOM 1103 C CA . SER A 1 136 ? 16.215 6.214 -20.389 1.00 85.75 136 SER A CA 1
ATOM 1104 C C . SER A 1 136 ? 16.376 5.299 -19.176 1.00 85.75 136 SER A C 1
ATOM 1106 O O . SER A 1 136 ? 15.404 5.037 -18.468 1.00 85.75 136 SER A O 1
ATOM 1108 N N . LEU A 1 137 ? 17.606 4.863 -18.886 1.00 88.50 137 LEU A N 1
ATOM 1109 C CA . LEU A 1 137 ? 17.914 4.002 -17.747 1.00 88.50 137 LEU A CA 1
ATOM 1110 C C . LEU A 1 137 ? 17.629 4.708 -16.418 1.00 88.50 137 LEU A C 1
ATOM 1112 O O . LEU A 1 137 ? 16.963 4.138 -15.549 1.00 88.50 137 LEU A O 1
ATOM 1116 N N . LEU A 1 138 ? 18.067 5.961 -16.269 1.00 90.62 138 LEU A N 1
ATOM 1117 C CA . LEU A 1 138 ? 17.829 6.767 -15.070 1.00 90.62 138 LEU A CA 1
ATOM 1118 C C . LEU A 1 138 ? 16.327 6.957 -14.839 1.00 90.62 138 LEU A C 1
ATOM 1120 O O . LEU A 1 138 ? 15.820 6.738 -13.733 1.00 90.62 138 LEU A O 1
ATOM 1124 N N . LEU A 1 139 ? 15.596 7.306 -15.896 1.00 88.44 139 LEU A N 1
ATOM 1125 C CA . LEU A 1 139 ? 14.177 7.617 -15.823 1.00 88.44 139 LEU A CA 1
ATOM 1126 C C . LEU A 1 139 ? 13.339 6.360 -15.525 1.00 88.44 139 LEU A C 1
ATOM 1128 O O . LEU A 1 139 ? 12.500 6.385 -14.621 1.00 88.44 139 LEU A O 1
ATOM 1132 N N . MET A 1 140 ? 13.630 5.226 -16.172 1.00 87.88 140 MET A N 1
ATOM 1133 C CA . MET A 1 140 ? 12.995 3.941 -15.850 1.00 87.88 140 MET A CA 1
ATOM 1134 C C . MET A 1 140 ? 13.308 3.461 -14.434 1.00 87.88 140 MET A C 1
ATOM 1136 O O . MET A 1 140 ? 12.400 3.017 -13.72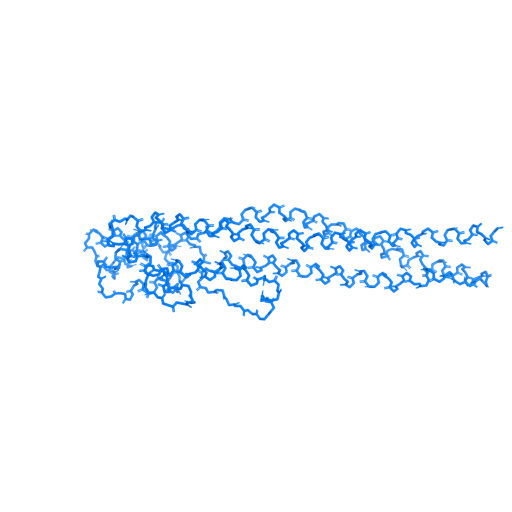8 1.00 87.88 140 MET A O 1
ATOM 1140 N N . THR A 1 141 ? 14.561 3.575 -13.986 1.00 88.88 141 THR A N 1
ATOM 1141 C CA . THR A 1 141 ? 14.965 3.175 -12.627 1.00 88.88 141 THR A CA 1
ATOM 1142 C C . THR A 1 141 ? 14.234 4.014 -11.583 1.00 88.88 141 THR A C 1
ATOM 1144 O O . THR A 1 141 ? 13.668 3.477 -10.630 1.00 88.88 141 THR A O 1
ATOM 1147 N N . THR A 1 142 ? 14.152 5.327 -11.804 1.00 88.38 142 THR A N 1
ATOM 1148 C CA . THR A 1 142 ? 13.452 6.256 -10.908 1.00 88.38 142 THR A CA 1
ATOM 1149 C C . THR A 1 142 ? 11.969 5.908 -10.794 1.00 88.38 142 THR A C 1
ATOM 1151 O O . THR A 1 142 ? 11.445 5.760 -9.687 1.00 88.38 142 THR A O 1
ATOM 1154 N N . VAL A 1 143 ? 11.282 5.704 -11.923 1.00 87.12 143 VAL A N 1
ATOM 1155 C CA . VAL A 1 143 ? 9.854 5.344 -11.918 1.00 87.12 143 VAL A CA 1
ATOM 1156 C C . VAL A 1 143 ? 9.621 3.955 -11.313 1.00 87.12 143 VAL A C 1
ATOM 1158 O O . VAL A 1 143 ? 8.653 3.753 -10.576 1.00 87.12 143 VAL A O 1
ATOM 1161 N N . SER A 1 144 ? 10.536 3.011 -11.531 1.00 87.50 144 SER A N 1
ATOM 1162 C CA . SER A 1 144 ? 10.489 1.678 -10.922 1.00 87.50 144 SER A CA 1
ATOM 1163 C C . SER A 1 144 ? 10.559 1.745 -9.395 1.00 87.50 144 SER A C 1
ATOM 1165 O O . SER A 1 144 ? 9.726 1.150 -8.705 1.00 87.50 144 SER A O 1
ATOM 1167 N N . VAL A 1 145 ? 11.489 2.537 -8.851 1.00 88.94 145 VAL A N 1
ATOM 1168 C CA . VAL A 1 145 ? 11.609 2.770 -7.403 1.00 88.94 145 VAL A CA 1
ATOM 1169 C C . VAL A 1 145 ? 10.338 3.411 -6.846 1.00 88.94 145 VAL A C 1
ATOM 1171 O O . VAL A 1 145 ? 9.844 2.977 -5.803 1.00 88.94 145 VAL A O 1
ATOM 1174 N N . VAL A 1 146 ? 9.759 4.390 -7.550 1.00 87.44 146 VAL A N 1
ATOM 1175 C CA . VAL A 1 146 ? 8.484 5.030 -7.175 1.00 87.44 146 VAL A CA 1
ATOM 1176 C C . VAL A 1 146 ? 7.357 4.001 -7.057 1.00 87.44 146 VAL A C 1
ATOM 1178 O O . VAL A 1 146 ? 6.632 3.995 -6.061 1.00 87.44 146 VAL A O 1
ATOM 1181 N N . ILE A 1 147 ? 7.230 3.089 -8.023 1.00 87.31 147 ILE A N 1
ATOM 1182 C CA . ILE A 1 147 ? 6.203 2.037 -8.020 1.00 87.31 147 ILE A CA 1
ATOM 1183 C C . ILE A 1 147 ? 6.407 1.050 -6.865 1.00 87.31 147 ILE A C 1
ATOM 1185 O O . ILE A 1 147 ? 5.440 0.665 -6.195 1.00 87.31 147 ILE A O 1
ATOM 1189 N N . LEU A 1 148 ? 7.650 0.627 -6.620 1.00 87.00 148 LEU A N 1
ATOM 1190 C CA . LEU A 1 148 ? 7.980 -0.295 -5.531 1.00 87.00 148 LEU A CA 1
ATOM 1191 C C . LEU A 1 148 ? 7.704 0.342 -4.167 1.00 87.00 148 LEU A C 1
ATOM 1193 O O . LEU A 1 148 ? 7.064 -0.279 -3.314 1.00 87.00 148 LEU A O 1
ATOM 1197 N N . ARG A 1 149 ? 8.108 1.604 -3.979 1.00 85.81 149 ARG A N 1
ATOM 1198 C CA . ARG A 1 149 ? 7.820 2.373 -2.762 1.00 85.81 149 ARG A CA 1
ATOM 1199 C C . ARG A 1 149 ? 6.322 2.562 -2.561 1.00 85.81 149 ARG A C 1
ATOM 1201 O O . ARG A 1 149 ? 5.839 2.301 -1.464 1.00 85.81 149 ARG A O 1
ATOM 1208 N N . PHE A 1 150 ? 5.579 2.921 -3.608 1.00 85.50 150 PHE A N 1
ATOM 1209 C CA . PHE A 1 150 ? 4.120 3.023 -3.547 1.00 85.50 150 PHE A CA 1
ATOM 1210 C C . PHE A 1 150 ? 3.480 1.692 -3.128 1.00 85.50 150 PHE A C 1
ATOM 1212 O O . PHE A 1 150 ? 2.674 1.657 -2.205 1.00 85.50 150 PHE A O 1
ATOM 1219 N N . SER A 1 151 ? 3.895 0.578 -3.736 1.00 83.00 151 SER A N 1
ATOM 1220 C CA . SER A 1 151 ? 3.379 -0.757 -3.400 1.00 83.00 151 SER A CA 1
ATOM 1221 C C . SER A 1 151 ? 3.687 -1.155 -1.950 1.00 83.00 151 SER A C 1
ATOM 1223 O O . SER A 1 151 ? 2.840 -1.736 -1.276 1.00 83.00 151 SER A O 1
ATOM 1225 N N . SER A 1 152 ? 4.890 -0.837 -1.462 1.00 81.50 152 SER A N 1
ATOM 1226 C CA . SER A 1 152 ? 5.302 -1.095 -0.077 1.00 81.50 152 SER A CA 1
ATOM 1227 C C . SER A 1 152 ? 4.450 -0.308 0.921 1.00 81.50 152 SER A C 1
ATOM 1229 O O . SER A 1 152 ? 3.942 -0.873 1.884 1.00 81.50 152 SER A O 1
ATOM 1231 N N . ILE A 1 153 ? 4.199 0.970 0.636 1.00 80.44 153 ILE A N 1
ATOM 1232 C CA . ILE A 1 153 ? 3.320 1.825 1.438 1.00 80.44 153 ILE A CA 1
ATOM 1233 C C . ILE A 1 153 ? 1.894 1.257 1.507 1.00 80.44 153 ILE A C 1
ATOM 1235 O O . ILE A 1 153 ? 1.317 1.203 2.588 1.00 80.44 153 ILE A O 1
ATOM 1239 N N . ILE A 1 154 ? 1.324 0.796 0.387 1.00 80.00 154 ILE A N 1
ATOM 1240 C CA . ILE A 1 154 ? -0.016 0.183 0.398 1.00 80.00 154 ILE A CA 1
ATOM 1241 C C . ILE A 1 154 ? -0.042 -1.088 1.258 1.00 80.00 154 ILE A C 1
ATOM 1243 O O . ILE A 1 154 ? -0.987 -1.297 2.016 1.00 80.00 154 ILE A O 1
ATOM 1247 N N . LYS A 1 155 ? 1.014 -1.911 1.205 1.00 77.56 155 LYS A N 1
ATOM 1248 C CA . LYS A 1 155 ? 1.145 -3.073 2.098 1.00 77.56 155 LYS A CA 1
ATOM 1249 C C . LYS A 1 155 ? 1.243 -2.665 3.569 1.00 77.56 155 LYS A C 1
ATOM 1251 O O . LYS A 1 155 ? 0.660 -3.341 4.407 1.00 77.56 155 LYS A O 1
ATOM 1256 N N . GLN A 1 156 ? 1.943 -1.575 3.883 1.00 75.25 156 GLN A N 1
ATOM 1257 C CA . GLN A 1 156 ? 2.024 -1.051 5.250 1.00 75.25 156 GLN A CA 1
ATOM 1258 C C . GLN A 1 156 ? 0.661 -0.574 5.758 1.00 75.25 156 GLN A C 1
ATOM 1260 O O . GLN A 1 156 ? 0.306 -0.910 6.879 1.00 75.25 156 GLN A O 1
ATOM 1265 N N . ILE A 1 157 ? -0.121 0.124 4.926 1.00 74.44 157 ILE A N 1
ATOM 1266 C CA . ILE A 1 157 ? -1.496 0.537 5.266 1.00 74.44 157 ILE A CA 1
ATOM 1267 C C . ILE A 1 157 ? -2.374 -0.681 5.578 1.00 74.44 157 ILE A C 1
ATOM 1269 O O . ILE A 1 157 ? -3.196 -0.625 6.484 1.00 74.44 157 ILE A O 1
ATOM 1273 N N . ASN A 1 158 ? -2.182 -1.788 4.856 1.00 71.12 158 ASN A N 1
ATOM 1274 C CA . ASN A 1 158 ? -2.924 -3.020 5.115 1.00 71.12 158 ASN A CA 1
ATOM 1275 C C . ASN A 1 158 ? -2.443 -3.761 6.383 1.00 71.12 158 ASN A C 1
ATOM 1277 O O . ASN A 1 158 ? -3.233 -4.387 7.077 1.00 71.12 158 ASN A O 1
ATOM 1281 N N . GLY A 1 159 ? -1.139 -3.720 6.683 1.00 61.44 159 GLY A N 1
ATOM 1282 C CA . GLY A 1 159 ? -0.527 -4.535 7.741 1.00 61.44 159 GLY A CA 1
ATOM 1283 C C . GLY A 1 159 ? -0.330 -3.854 9.101 1.00 61.44 159 GLY A C 1
ATOM 1284 O O . GLY A 1 159 ? -0.137 -4.555 10.097 1.00 61.44 159 GLY A O 1
ATOM 1285 N N . ILE A 1 160 ? -0.327 -2.519 9.162 1.00 52.28 160 ILE A N 1
ATOM 1286 C CA . ILE A 1 160 ? -0.082 -1.738 10.385 1.00 52.28 160 ILE A CA 1
ATOM 1287 C C . ILE A 1 160 ? -1.279 -0.831 10.598 1.00 52.28 160 ILE A C 1
ATOM 1289 O O . ILE A 1 160 ? -1.443 0.208 9.966 1.00 52.28 160 ILE A O 1
ATOM 1293 N N . SER A 1 161 ? -2.142 -1.273 11.489 1.00 54.00 161 SER A N 1
ATOM 1294 C CA . SER A 1 161 ? -3.533 -0.885 11.481 1.00 54.00 161 SER A CA 1
ATOM 1295 C C . SER A 1 161 ? -3.911 0.131 12.552 1.00 54.00 161 SER A C 1
ATOM 1297 O O . SER A 1 161 ? -5.083 0.262 12.886 1.00 54.00 161 SER A O 1
ATOM 1299 N N . THR A 1 162 ? -2.939 0.849 13.113 1.00 52.75 162 THR A N 1
ATOM 1300 C CA . THR A 1 162 ? -3.233 1.724 14.255 1.00 52.75 162 THR A CA 1
ATOM 1301 C C . THR A 1 162 ? -2.613 3.104 14.203 1.00 52.75 162 THR A C 1
ATOM 1303 O O . THR A 1 162 ? -2.957 3.902 15.058 1.00 52.75 162 THR A O 1
ATOM 1306 N N . THR A 1 163 ? -1.730 3.406 13.248 1.00 55.59 163 THR A N 1
ATOM 1307 C CA . THR A 1 163 ? -1.282 4.787 13.002 1.00 55.59 163 THR A CA 1
ATOM 1308 C C . THR A 1 163 ? -0.525 4.878 11.682 1.00 55.59 163 THR A C 1
ATOM 1310 O O . THR A 1 163 ? 0.624 4.444 11.557 1.00 55.59 163 THR A O 1
ATOM 1313 N N . PHE A 1 164 ? -1.145 5.478 10.665 1.00 63.75 164 PHE A N 1
ATOM 1314 C CA . PHE A 1 164 ? -0.417 5.837 9.451 1.00 63.75 164 PHE A CA 1
ATOM 1315 C C . PHE A 1 164 ? 0.445 7.079 9.720 1.00 63.75 164 PHE A C 1
ATOM 1317 O O . PHE A 1 164 ? -0.041 8.211 9.710 1.00 63.75 164 PHE A O 1
ATOM 1324 N N . SER A 1 165 ? 1.750 6.888 9.930 1.00 60.88 165 SER A N 1
ATOM 1325 C CA . SER A 1 165 ? 2.689 8.011 10.017 1.00 60.88 165 SER A CA 1
ATOM 1326 C C . SER A 1 165 ? 3.021 8.533 8.619 1.00 60.88 165 SER A C 1
ATOM 1328 O O . SER A 1 165 ? 3.726 7.893 7.832 1.00 60.88 165 SER A O 1
ATOM 1330 N N . SER A 1 166 ? 2.495 9.715 8.286 1.00 61.12 166 SER A N 1
ATOM 1331 C CA . SER A 1 166 ? 2.786 10.352 7.002 1.00 61.12 166 SER A CA 1
ATOM 1332 C C . SER A 1 166 ? 4.191 10.976 7.001 1.00 61.12 166 SER A C 1
ATOM 1334 O O . SER A 1 166 ? 4.401 12.128 7.395 1.00 61.12 166 SER A O 1
ATOM 1336 N N . SER A 1 167 ? 5.173 10.218 6.515 1.00 68.62 167 SER A N 1
ATOM 1337 C CA . SER A 1 167 ? 6.487 10.759 6.152 1.00 68.62 167 SER A CA 1
ATOM 1338 C C . SER A 1 167 ? 6.376 11.728 4.963 1.00 68.62 167 SER A C 1
ATOM 1340 O O . SER A 1 167 ? 5.440 11.657 4.161 1.00 68.62 167 SER A O 1
ATOM 1342 N N . ALA A 1 168 ? 7.343 12.636 4.801 1.00 67.69 168 ALA A N 1
ATOM 1343 C CA . ALA A 1 168 ? 7.367 13.566 3.664 1.00 67.69 168 ALA A CA 1
ATOM 1344 C C . ALA A 1 168 ? 7.325 12.830 2.307 1.00 67.69 168 ALA A C 1
ATOM 1346 O O . ALA A 1 168 ? 6.603 13.224 1.392 1.00 67.69 168 ALA A O 1
ATOM 1347 N N . ILE A 1 169 ? 8.020 11.692 2.218 1.00 65.00 169 ILE A N 1
ATOM 1348 C CA . ILE A 1 169 ? 8.073 10.841 1.023 1.00 65.00 169 ILE A CA 1
ATOM 1349 C C . ILE A 1 169 ? 6.720 10.161 0.774 1.00 65.00 169 ILE A C 1
ATOM 1351 O O . ILE A 1 169 ? 6.253 10.103 -0.366 1.00 65.00 169 ILE A O 1
ATOM 1355 N N . SER A 1 170 ? 6.038 9.693 1.826 1.00 67.44 170 SER A N 1
ATOM 1356 C CA . SER A 1 170 ? 4.708 9.102 1.671 1.00 67.44 170 SER A CA 1
ATOM 1357 C C . SER A 1 170 ? 3.664 10.146 1.270 1.00 67.44 170 SER A C 1
ATOM 1359 O O . SER A 1 170 ? 2.787 9.822 0.479 1.00 67.44 170 SER A O 1
ATOM 1361 N N . ARG A 1 171 ? 3.776 11.405 1.723 1.00 72.06 171 ARG A N 1
ATOM 1362 C CA . ARG A 1 171 ? 2.891 12.505 1.278 1.00 72.06 171 ARG A CA 1
ATOM 1363 C C . ARG A 1 171 ? 3.073 12.885 -0.190 1.00 72.06 171 ARG A C 1
ATOM 1365 O O . ARG A 1 171 ? 2.128 13.368 -0.806 1.00 72.06 171 ARG A O 1
ATOM 1372 N N . LEU A 1 172 ? 4.270 12.695 -0.739 1.00 73.69 172 LEU A N 1
ATOM 1373 C CA . LEU A 1 172 ? 4.548 12.966 -2.148 1.00 73.69 172 LEU A CA 1
ATOM 1374 C C . LEU A 1 172 ? 4.052 11.825 -3.052 1.00 73.69 172 LEU A C 1
ATOM 1376 O O . LEU A 1 172 ? 3.429 12.058 -4.090 1.00 73.69 172 LEU A O 1
ATOM 1380 N N . LEU A 1 173 ? 4.296 10.578 -2.645 1.00 76.69 173 LEU A N 1
ATOM 1381 C CA . LEU A 1 173 ? 3.897 9.392 -3.408 1.00 76.69 173 LEU A CA 1
ATOM 1382 C C . LEU A 1 173 ? 2.381 9.155 -3.360 1.00 76.69 173 LEU A C 1
ATOM 1384 O O . LEU A 1 173 ? 1.748 8.866 -4.384 1.00 76.69 173 LEU A O 1
ATOM 1388 N N . ILE A 1 174 ? 1.794 9.299 -2.173 1.00 80.75 174 ILE A N 1
ATOM 1389 C CA . ILE A 1 174 ? 0.371 9.116 -1.921 1.00 80.75 174 ILE A CA 1
ATOM 1390 C C . ILE A 1 174 ? -0.342 10.458 -2.077 1.00 80.75 174 ILE A C 1
ATOM 1392 O O . ILE A 1 174 ? -0.013 11.435 -1.415 1.00 80.75 174 ILE A O 1
ATOM 1396 N N . SER A 1 175 ? -1.377 10.515 -2.916 1.00 83.25 175 SER A N 1
ATOM 1397 C CA . SER A 1 175 ? -2.173 11.743 -3.041 1.00 83.25 175 SER A CA 1
ATOM 1398 C C . SER A 1 175 ? -2.867 12.112 -1.720 1.00 83.25 175 SER A C 1
ATOM 1400 O O . SER A 1 175 ? -3.334 11.224 -1.005 1.00 83.25 175 SER A O 1
ATOM 1402 N N . LYS A 1 176 ? -3.052 13.416 -1.453 1.00 84.44 176 LYS A N 1
ATOM 1403 C CA . LYS A 1 176 ? -3.821 13.919 -0.292 1.00 84.44 176 LYS A CA 1
ATOM 1404 C C . LYS A 1 176 ? -5.194 13.247 -0.149 1.00 84.44 176 LYS A C 1
ATOM 1406 O O . LYS A 1 176 ? -5.644 12.999 0.960 1.00 84.44 176 LYS A O 1
ATOM 1411 N N . LYS A 1 177 ? -5.837 12.894 -1.270 1.00 86.69 177 LYS A N 1
ATOM 1412 C CA . LYS A 1 177 ? -7.120 12.173 -1.281 1.00 86.69 177 LYS A CA 1
ATOM 1413 C C . LYS A 1 177 ? -7.028 10.808 -0.596 1.00 86.69 177 LYS A C 1
ATOM 1415 O O . LYS A 1 177 ? -7.899 10.488 0.196 1.00 86.69 177 LYS A O 1
ATOM 1420 N N . ILE A 1 178 ? -5.983 10.028 -0.876 1.00 86.25 178 ILE A N 1
ATOM 1421 C CA . ILE A 1 178 ? -5.779 8.706 -0.260 1.00 86.25 178 ILE A CA 1
ATOM 1422 C C . ILE A 1 178 ? -5.498 8.874 1.237 1.00 86.25 178 ILE A C 1
ATOM 1424 O O . ILE A 1 178 ? -6.114 8.186 2.039 1.00 86.25 178 ILE A O 1
ATOM 1428 N N . ILE A 1 179 ? -4.645 9.833 1.615 1.00 85.81 179 ILE A N 1
ATOM 1429 C CA . ILE A 1 179 ? -4.333 10.124 3.027 1.00 85.81 179 ILE A CA 1
ATOM 1430 C C . ILE A 1 179 ? -5.600 10.493 3.801 1.00 85.81 179 ILE A C 1
ATOM 1432 O O . ILE A 1 179 ? -5.866 9.924 4.853 1.00 85.81 179 ILE A O 1
ATOM 1436 N N . ASN A 1 180 ? -6.428 11.384 3.252 1.00 87.62 180 ASN A N 1
ATOM 1437 C CA . ASN A 1 180 ? -7.682 11.770 3.893 1.00 87.62 180 ASN A CA 1
ATOM 1438 C C . ASN A 1 180 ? -8.636 10.582 4.063 1.00 87.62 180 ASN A C 1
ATOM 1440 O O . ASN A 1 180 ? -9.325 10.508 5.073 1.00 87.62 180 ASN A O 1
ATOM 1444 N N . GLN A 1 181 ? -8.688 9.658 3.100 1.00 88.31 181 GLN A N 1
ATOM 1445 C CA . GLN A 1 181 ? -9.519 8.458 3.234 1.00 88.31 181 GLN A CA 1
ATOM 1446 C C . GLN A 1 181 ? -8.968 7.485 4.276 1.00 88.31 181 GLN A C 1
ATOM 1448 O O . GLN A 1 181 ? -9.755 6.915 5.020 1.00 88.31 181 GLN A O 1
ATOM 1453 N N . ILE A 1 182 ? -7.644 7.347 4.386 1.00 87.38 182 ILE A N 1
ATOM 1454 C CA . ILE A 1 182 ? -7.016 6.568 5.462 1.00 87.38 182 ILE A CA 1
ATOM 1455 C C . ILE A 1 182 ? -7.394 7.159 6.822 1.00 87.38 182 ILE A C 1
ATOM 1457 O O . ILE A 1 182 ? -7.884 6.430 7.673 1.00 87.38 182 ILE A O 1
ATOM 1461 N N . PHE A 1 183 ? -7.262 8.476 7.003 1.00 86.88 183 PHE A N 1
ATOM 1462 C CA . PHE A 1 183 ? -7.644 9.133 8.257 1.00 86.88 183 PHE A CA 1
ATOM 1463 C C . PHE A 1 183 ? -9.140 9.021 8.564 1.00 86.88 183 PHE A C 1
ATOM 1465 O O . PHE A 1 183 ? -9.506 8.890 9.725 1.00 86.88 183 PHE A O 1
ATOM 1472 N N . ARG A 1 184 ? -10.015 9.023 7.552 1.00 88.38 184 ARG A N 1
ATOM 1473 C CA . ARG A 1 184 ? -11.449 8.753 7.756 1.00 88.38 184 ARG A CA 1
ATOM 1474 C C . ARG A 1 184 ? -11.713 7.329 8.225 1.00 88.38 184 ARG A C 1
ATOM 1476 O O . ARG A 1 184 ? -12.509 7.131 9.127 1.00 88.38 184 ARG A O 1
ATOM 1483 N N . VAL A 1 185 ? -11.053 6.339 7.625 1.00 89.12 185 VAL A N 1
ATOM 1484 C CA . VAL A 1 185 ? -11.160 4.950 8.092 1.00 89.12 185 VAL A CA 1
ATOM 1485 C C . VAL A 1 185 ? -10.655 4.842 9.528 1.00 89.12 185 VAL A C 1
ATOM 1487 O O . VAL A 1 185 ? -11.325 4.254 10.364 1.00 89.12 185 VAL A O 1
ATOM 1490 N N . GLU A 1 186 ? -9.509 5.447 9.830 1.00 87.19 186 GLU A N 1
ATOM 1491 C CA . GLU A 1 186 ? -8.948 5.460 11.179 1.00 87.19 186 GLU A CA 1
ATOM 1492 C C . GLU A 1 186 ? -9.927 6.100 12.174 1.00 87.19 186 GLU A C 1
ATOM 1494 O O . GLU A 1 186 ? -10.212 5.512 13.211 1.00 87.19 186 GLU A O 1
ATOM 1499 N N . ALA A 1 187 ? -10.514 7.254 11.840 1.00 88.25 187 ALA A N 1
ATOM 1500 C CA . ALA A 1 187 ? -11.509 7.920 12.681 1.00 88.25 187 ALA A CA 1
ATOM 1501 C C . ALA A 1 187 ? -12.716 7.019 12.969 1.00 88.25 187 ALA A C 1
ATOM 1503 O O . ALA A 1 187 ? -13.074 6.858 14.132 1.00 88.25 187 ALA A O 1
ATOM 1504 N N . LEU A 1 188 ? -13.266 6.355 11.947 1.00 89.75 188 LEU A N 1
ATOM 1505 C CA . LEU A 1 188 ? -14.362 5.395 12.105 1.00 89.75 188 LEU A CA 1
ATOM 1506 C C . LEU A 1 188 ? -13.986 4.213 13.004 1.00 89.75 188 LEU A C 1
ATOM 1508 O O . LEU A 1 188 ? -14.786 3.805 13.842 1.00 89.75 188 LEU A O 1
ATOM 1512 N N . ILE A 1 189 ? -12.770 3.674 12.869 1.00 89.50 189 ILE A N 1
ATOM 1513 C CA . ILE A 1 189 ? -12.303 2.565 13.710 1.00 89.50 189 ILE A CA 1
ATOM 1514 C C . ILE A 1 189 ? -12.244 2.991 15.178 1.00 89.50 189 ILE A C 1
ATOM 1516 O O . ILE A 1 189 ? -12.636 2.208 16.033 1.00 89.50 189 ILE A O 1
ATOM 1520 N N . TYR A 1 190 ? -11.793 4.212 15.477 1.00 90.50 190 TYR A N 1
ATOM 1521 C CA . TYR A 1 190 ? -11.687 4.726 16.848 1.00 90.50 190 TYR A CA 1
ATOM 1522 C C . TYR A 1 190 ? -12.985 5.346 17.389 1.00 90.50 190 TYR A C 1
ATOM 1524 O O . TYR A 1 190 ? -13.076 5.596 18.594 1.00 90.50 190 TYR A O 1
ATOM 1532 N N . ALA A 1 191 ? -14.000 5.556 16.548 1.00 89.81 191 ALA A N 1
ATOM 1533 C CA . ALA A 1 191 ? -15.236 6.233 16.928 1.00 89.81 191 ALA A CA 1
ATOM 1534 C C . ALA A 1 191 ? -16.001 5.585 18.101 1.00 89.81 191 ALA A C 1
ATOM 1536 O O . ALA A 1 191 ? -16.466 6.318 18.979 1.00 89.81 191 ALA A O 1
ATOM 1537 N N . PRO A 1 192 ? -16.081 4.240 18.231 1.00 89.88 192 PRO A N 1
ATOM 1538 C CA . PRO A 1 192 ? -16.700 3.605 19.398 1.00 89.88 192 PRO A CA 1
ATOM 1539 C C . PRO A 1 192 ? -16.071 3.996 20.742 1.00 89.88 192 PRO A C 1
ATOM 1541 O O . PRO A 1 192 ? -16.772 3.977 21.758 1.00 89.88 192 PRO A O 1
ATOM 1544 N N . LEU A 1 193 ? -14.782 4.370 20.741 1.00 89.00 193 LEU A N 1
ATOM 1545 C CA . LEU A 1 193 ? -14.026 4.810 21.920 1.00 89.00 193 LEU A CA 1
ATOM 1546 C C . LEU A 1 193 ? -14.206 6.302 22.242 1.00 89.00 193 LEU A C 1
ATOM 1548 O O . LEU A 1 193 ? -13.681 6.747 23.258 1.00 89.00 193 LEU A O 1
ATOM 1552 N N . ASP A 1 194 ? -14.920 7.068 21.409 1.00 87.12 194 ASP A N 1
ATOM 1553 C CA . ASP A 1 194 ? -15.095 8.524 21.546 1.00 87.12 194 ASP A CA 1
ATOM 1554 C C . ASP A 1 194 ? -13.759 9.297 21.592 1.00 87.12 194 ASP A C 1
ATOM 1556 O O . ASP A 1 194 ? -13.600 10.290 22.303 1.00 87.12 194 ASP A O 1
ATOM 1560 N N . LYS A 1 195 ? -12.759 8.825 20.834 1.00 83.69 195 LYS A N 1
ATOM 1561 C CA . LYS A 1 195 ? -11.429 9.444 20.774 1.00 83.69 195 LYS A CA 1
ATOM 1562 C C . LYS A 1 195 ? -11.293 10.416 19.614 1.00 83.69 195 LYS A C 1
ATOM 1564 O O . LYS A 1 195 ? -11.627 10.097 18.478 1.00 83.69 195 LYS A O 1
ATOM 1569 N N . ASN A 1 196 ? -10.692 11.569 19.889 1.00 86.12 196 ASN A N 1
ATOM 1570 C CA . ASN A 1 196 ? -10.310 12.543 18.871 1.00 86.12 196 ASN A CA 1
ATOM 1571 C C . ASN A 1 196 ? -8.882 12.283 18.389 1.00 86.12 196 ASN A C 1
ATOM 1573 O O . ASN A 1 196 ? -7.925 12.820 18.940 1.00 86.12 196 ASN A O 1
ATOM 1577 N N . ILE A 1 197 ? -8.744 11.437 17.369 1.00 83.94 197 ILE A N 1
ATOM 1578 C CA . ILE A 1 197 ? -7.440 11.088 16.788 1.00 83.94 197 ILE A CA 1
ATOM 1579 C C . ILE A 1 197 ? -7.070 11.969 15.591 1.00 83.94 197 ILE A C 1
ATOM 1581 O O . ILE A 1 197 ? -5.891 12.161 15.305 1.00 83.94 197 ILE A O 1
ATOM 1585 N N . ASN A 1 198 ? -8.060 12.503 14.872 1.00 84.88 198 ASN A N 1
ATOM 1586 C CA . ASN A 1 198 ? -7.843 13.350 13.706 1.00 84.88 198 ASN A CA 1
ATOM 1587 C C . ASN A 1 198 ? -9.050 14.271 13.437 1.00 84.88 198 ASN A C 1
ATOM 1589 O O . ASN A 1 198 ? -10.050 14.253 14.149 1.00 84.88 198 ASN A O 1
ATOM 1593 N N . GLN A 1 199 ? -8.955 15.081 12.380 1.00 86.31 199 GLN A N 1
ATOM 1594 C CA . GLN A 1 199 ? -9.968 16.075 11.998 1.00 86.31 199 GLN A CA 1
ATOM 1595 C C . GLN A 1 199 ? -11.360 15.506 11.652 1.00 86.31 199 GLN A C 1
ATOM 1597 O O . GLN A 1 199 ? -12.313 16.272 11.573 1.00 86.31 199 GLN A O 1
ATOM 1602 N N . PHE A 1 200 ? -11.486 14.198 11.404 1.00 87.94 200 PHE A N 1
ATOM 1603 C CA . PHE A 1 200 ? -12.760 13.531 11.101 1.00 87.94 200 PHE A CA 1
ATOM 1604 C C . PHE A 1 200 ? -13.378 12.849 12.330 1.00 87.94 200 PHE A C 1
ATOM 1606 O O . PHE A 1 200 ? -14.552 12.497 12.306 1.00 87.94 200 PHE A O 1
ATOM 1613 N N . SER A 1 201 ? -12.621 12.706 13.423 1.00 87.50 201 SER A N 1
ATOM 1614 C CA . SER A 1 201 ? -13.083 12.003 14.622 1.00 87.50 201 SER A CA 1
ATOM 1615 C C . SER A 1 201 ? -14.335 12.617 15.233 1.00 87.50 201 SER A C 1
ATOM 1617 O O . SER A 1 201 ? -15.228 11.880 15.617 1.00 87.50 201 SER A O 1
ATOM 1619 N N . ALA A 1 202 ? -14.448 13.947 15.281 1.00 87.81 202 ALA A N 1
ATOM 1620 C CA . ALA A 1 202 ? -15.600 14.596 15.906 1.00 87.81 202 ALA A CA 1
ATOM 1621 C C . ALA A 1 202 ? -16.931 14.178 15.252 1.00 87.81 202 ALA A C 1
ATOM 1623 O O . ALA A 1 202 ? -17.862 13.796 15.957 1.00 87.81 202 ALA A O 1
ATOM 1624 N N . SER A 1 203 ? -16.993 14.176 13.914 1.00 89.62 203 SER A N 1
ATOM 1625 C CA . SER A 1 203 ? -18.200 13.774 13.182 1.00 89.62 203 SER A CA 1
ATOM 1626 C C . SER A 1 203 ? -18.487 12.281 13.303 1.00 89.62 203 SER A C 1
ATOM 1628 O O . SER A 1 203 ? -19.640 11.885 13.443 1.00 89.62 203 SER A O 1
ATOM 1630 N N . ASP A 1 204 ? -17.448 11.444 13.264 1.00 89.81 204 ASP A N 1
ATOM 1631 C CA . ASP A 1 204 ? -17.617 9.990 13.326 1.00 89.81 204 ASP A CA 1
ATOM 1632 C C . ASP A 1 204 ? -18.002 9.531 14.749 1.00 89.81 204 ASP A C 1
ATOM 1634 O O . ASP A 1 204 ? -18.820 8.624 14.913 1.00 89.81 204 ASP A O 1
ATOM 1638 N N . ASN A 1 205 ? -17.496 10.205 15.788 1.00 90.38 205 ASN A N 1
ATOM 1639 C CA . ASN A 1 205 ? -17.892 9.983 17.181 1.00 90.38 205 ASN A CA 1
ATOM 1640 C C . ASN A 1 205 ? -19.356 10.379 17.413 1.00 90.38 205 ASN A C 1
ATOM 1642 O O . ASN A 1 205 ? -20.095 9.654 18.081 1.00 90.38 205 ASN A O 1
ATOM 1646 N N . GLU A 1 206 ? -19.781 11.524 16.870 1.00 90.94 206 GLU A N 1
ATOM 1647 C CA . GLU A 1 206 ? -21.173 11.977 16.946 1.00 90.94 206 GLU A CA 1
ATOM 1648 C C . GLU A 1 206 ? -22.115 10.997 16.239 1.00 90.94 206 GLU A C 1
ATOM 1650 O O . GLU A 1 206 ? -23.136 10.612 16.806 1.00 90.94 206 GLU A O 1
ATOM 1655 N N . PHE A 1 207 ? -21.725 10.503 15.064 1.00 91.19 207 PHE A N 1
ATOM 1656 C CA . PHE A 1 207 ? -22.476 9.479 14.345 1.00 91.19 207 PHE A CA 1
ATOM 1657 C C . PHE A 1 207 ? -22.670 8.206 15.185 1.00 91.19 207 PHE A C 1
ATOM 1659 O O . PHE A 1 207 ? -23.789 7.717 15.316 1.00 91.19 207 PHE A O 1
ATOM 1666 N N . VAL A 1 208 ? -21.618 7.690 15.834 1.00 91.38 208 VAL A N 1
ATOM 1667 C CA . VAL A 1 208 ? -21.751 6.516 16.718 1.00 91.38 208 VAL A CA 1
ATOM 1668 C C . VAL A 1 208 ? -22.652 6.807 17.925 1.00 91.38 208 VAL A C 1
ATOM 1670 O O . VAL A 1 208 ? -23.408 5.931 18.350 1.00 91.38 208 VAL A O 1
ATOM 1673 N N . LYS A 1 209 ? -22.614 8.026 18.479 1.00 91.06 209 LYS A N 1
ATOM 1674 C CA . LYS A 1 209 ? -23.522 8.438 19.563 1.00 91.06 209 LYS A CA 1
ATOM 1675 C C . LYS A 1 209 ? -24.983 8.444 19.108 1.00 91.06 209 LYS A C 1
ATOM 1677 O O . LYS A 1 209 ? -25.824 7.946 19.850 1.00 91.06 209 LYS A O 1
ATOM 1682 N N . GLN A 1 210 ? -25.265 8.925 17.898 1.00 92.38 210 GLN A N 1
ATOM 1683 C CA . GLN A 1 210 ? -26.607 8.891 17.303 1.00 92.38 210 GLN A CA 1
ATOM 1684 C C . GLN A 1 210 ? -27.082 7.452 17.051 1.00 92.38 210 GLN A C 1
ATOM 1686 O O . GLN A 1 210 ? -28.189 7.083 17.423 1.00 92.38 210 GLN A O 1
ATOM 1691 N N . LEU A 1 211 ? -26.216 6.575 16.528 1.00 92.19 211 LEU A N 1
ATOM 1692 C CA . LEU A 1 211 ? -26.564 5.157 16.370 1.00 92.19 211 LEU A CA 1
ATOM 1693 C C . LEU A 1 211 ? -26.962 4.500 17.700 1.00 92.19 211 LEU A C 1
ATOM 1695 O O . LEU A 1 211 ? -27.887 3.688 17.740 1.00 92.19 211 LEU A O 1
ATOM 1699 N N . ARG A 1 212 ? -26.266 4.858 18.788 1.00 91.12 212 ARG A N 1
ATOM 1700 C CA . ARG A 1 212 ? -26.592 4.389 20.139 1.00 91.12 212 ARG A CA 1
ATOM 1701 C C . ARG A 1 212 ? -27.923 4.951 20.637 1.00 91.12 212 ARG A C 1
ATOM 1703 O O . ARG A 1 212 ? -28.690 4.188 21.215 1.00 91.12 212 ARG A O 1
ATOM 1710 N N . SER A 1 213 ? -28.207 6.242 20.430 1.00 91.94 213 SER A N 1
ATOM 1711 C CA . SER A 1 213 ? -29.485 6.840 20.854 1.00 91.94 213 SER A CA 1
ATOM 1712 C C . SER A 1 213 ? -30.678 6.230 20.128 1.00 91.94 213 SER A C 1
ATOM 1714 O O . SER A 1 213 ? -31.736 6.051 20.726 1.00 91.94 213 SER A O 1
ATOM 1716 N N . ASP A 1 214 ? -30.479 5.846 18.870 1.00 92.81 214 ASP A N 1
ATOM 1717 C CA . ASP A 1 214 ? -31.534 5.323 18.005 1.00 92.81 214 ASP A CA 1
ATOM 1718 C C . ASP A 1 214 ? -31.714 3.799 18.146 1.00 92.81 214 ASP A C 1
ATOM 1720 O O . ASP A 1 214 ? -32.475 3.187 17.396 1.00 92.81 214 ASP A O 1
ATOM 1724 N N . ASN A 1 215 ? -31.019 3.163 19.101 1.00 88.88 215 ASN A N 1
ATOM 1725 C CA . ASN A 1 215 ? -30.993 1.708 19.309 1.00 88.88 215 ASN A CA 1
ATOM 1726 C C . ASN A 1 215 ? -30.633 0.907 18.040 1.00 88.88 215 ASN A C 1
ATOM 1728 O O . ASN A 1 215 ? -31.066 -0.234 17.858 1.00 88.88 215 ASN A O 1
ATOM 1732 N N . MET A 1 216 ? -29.820 1.489 17.156 1.00 91.44 216 MET A N 1
ATOM 1733 C CA . MET A 1 216 ? -29.329 0.813 15.961 1.00 91.44 216 MET A CA 1
ATOM 1734 C C . MET A 1 216 ? -28.146 -0.106 16.281 1.00 91.44 216 MET A C 1
ATOM 1736 O O . MET A 1 216 ? -27.409 0.072 17.254 1.00 91.44 216 MET A O 1
ATOM 1740 N N . ASN A 1 217 ? -27.921 -1.107 15.426 1.00 90.94 217 ASN A N 1
ATOM 1741 C CA . ASN A 1 217 ? -26.776 -2.000 15.567 1.00 90.94 217 ASN A CA 1
ATOM 1742 C C . ASN A 1 217 ? -25.486 -1.289 15.124 1.00 90.94 217 ASN A C 1
ATOM 1744 O O . ASN A 1 217 ? -25.117 -1.323 13.948 1.00 90.94 217 ASN A O 1
ATOM 1748 N N . VAL A 1 218 ? -24.788 -0.684 16.090 1.00 91.38 218 VAL A N 1
ATOM 1749 C CA . VAL A 1 218 ? -23.543 0.074 15.882 1.00 91.38 218 VAL A CA 1
ATOM 1750 C C . VAL A 1 218 ? -22.514 -0.722 15.083 1.00 91.38 218 VAL A C 1
ATOM 1752 O O . VAL A 1 218 ? -21.915 -0.189 14.155 1.00 91.38 218 VAL A O 1
ATOM 1755 N N . THR A 1 219 ? -22.321 -2.005 15.398 1.00 92.19 219 THR A N 1
ATOM 1756 C CA . THR A 1 219 ? -21.356 -2.858 14.694 1.00 92.19 219 THR A CA 1
ATOM 1757 C C . THR A 1 219 ? -21.695 -2.987 13.214 1.00 92.19 219 THR A C 1
ATOM 1759 O O . THR A 1 219 ? -20.812 -2.845 12.372 1.00 92.19 219 THR A O 1
ATOM 1762 N N . LYS A 1 220 ? -22.966 -3.254 12.889 1.00 92.12 220 LYS A N 1
ATOM 1763 C CA . LYS A 1 220 ? -23.406 -3.463 11.507 1.00 92.12 220 LYS A CA 1
ATOM 1764 C C . LYS A 1 220 ? -23.277 -2.184 10.681 1.00 92.12 220 LYS A C 1
ATOM 1766 O O . LYS A 1 220 ? -22.717 -2.227 9.590 1.00 92.12 220 LYS A O 1
ATOM 1771 N N . GLU A 1 221 ? -23.747 -1.059 11.210 1.00 92.88 221 GLU A N 1
ATOM 1772 C CA . GLU A 1 221 ? -23.691 0.226 10.503 1.00 92.88 221 GLU A CA 1
ATOM 1773 C C . GLU A 1 221 ? -22.251 0.715 10.325 1.00 92.88 221 GLU A C 1
ATOM 1775 O O . GLU A 1 221 ? -21.853 1.150 9.241 1.00 92.88 221 GLU A O 1
ATOM 1780 N N . LEU A 1 222 ? -21.423 0.562 11.361 1.00 91.94 222 LEU A N 1
ATOM 1781 C CA . LEU A 1 222 ? -20.012 0.911 11.280 1.00 91.94 222 LEU A CA 1
ATOM 1782 C C . LEU A 1 222 ? -19.271 0.022 10.272 1.00 91.94 222 LEU A C 1
ATOM 1784 O O . LEU A 1 222 ? -18.455 0.533 9.507 1.00 91.94 222 LEU A O 1
ATOM 1788 N N . GLN A 1 223 ? -19.595 -1.274 10.206 1.00 92.25 223 GLN A N 1
ATOM 1789 C CA . GLN A 1 223 ? -19.031 -2.177 9.202 1.00 92.25 223 GLN A CA 1
ATOM 1790 C C . GLN A 1 223 ? -19.378 -1.727 7.779 1.00 92.25 223 GLN A C 1
ATOM 1792 O O . GLN A 1 223 ? -18.485 -1.636 6.939 1.00 92.25 223 GLN A O 1
ATOM 1797 N N . ILE A 1 224 ? -20.644 -1.387 7.515 1.00 92.12 224 ILE A N 1
ATOM 1798 C CA . ILE A 1 224 ? -21.091 -0.906 6.198 1.00 92.12 224 ILE A CA 1
ATOM 1799 C C . ILE A 1 224 ? -20.315 0.354 5.789 1.00 92.12 224 ILE A C 1
ATOM 1801 O O . ILE A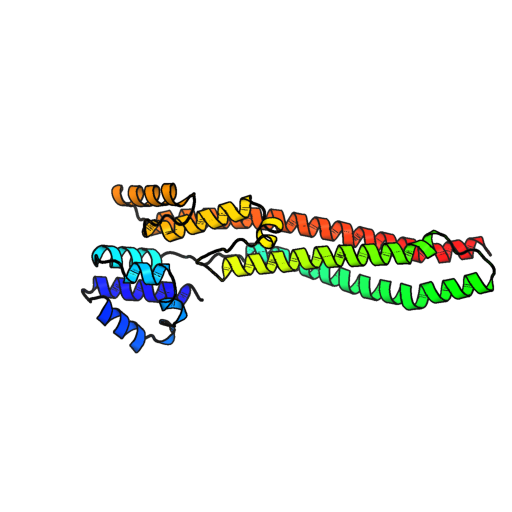 1 224 ? -19.859 0.473 4.646 1.00 92.12 224 ILE A O 1
ATOM 1805 N N . LEU A 1 225 ? -20.123 1.293 6.720 1.00 91.38 225 LEU A N 1
ATOM 1806 C CA . LEU A 1 225 ? -19.348 2.503 6.457 1.00 91.38 225 LEU A CA 1
ATOM 18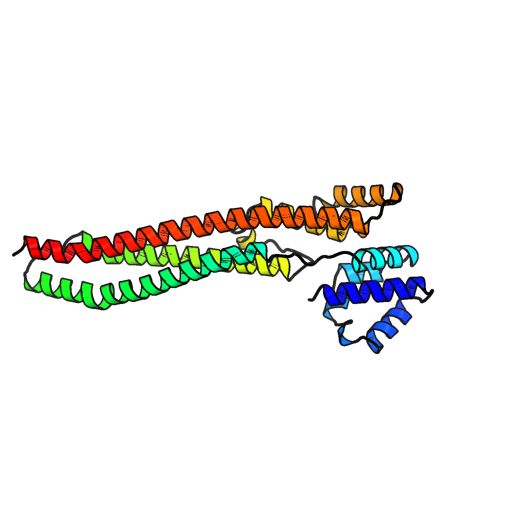07 C C . LEU A 1 225 ? -17.869 2.207 6.214 1.00 91.38 225 LEU A C 1
ATOM 1809 O O . LEU A 1 225 ? -17.305 2.730 5.251 1.00 91.38 225 LEU A O 1
ATOM 1813 N N . ILE A 1 226 ? -17.247 1.370 7.043 1.00 90.69 226 ILE A N 1
ATOM 1814 C CA . ILE A 1 226 ? -15.846 0.966 6.887 1.00 90.69 226 ILE A CA 1
ATOM 1815 C C . ILE A 1 226 ? -15.637 0.291 5.524 1.00 90.69 226 ILE A C 1
ATOM 1817 O O . ILE A 1 226 ? -14.739 0.693 4.782 1.00 90.69 226 ILE A O 1
ATOM 1821 N N . ASP A 1 227 ? -16.509 -0.640 5.132 1.00 90.44 227 ASP A N 1
ATOM 1822 C CA . ASP A 1 227 ? -16.445 -1.330 3.839 1.00 90.44 227 ASP A CA 1
ATOM 1823 C C . ASP A 1 227 ? -16.589 -0.354 2.663 1.00 90.44 227 ASP A C 1
ATOM 1825 O O . ASP A 1 227 ? -15.822 -0.401 1.694 1.00 90.44 227 ASP A O 1
ATOM 1829 N N . SER A 1 228 ? -17.521 0.597 2.767 1.00 90.50 228 SER A N 1
ATOM 1830 C CA . SER A 1 228 ? -17.693 1.664 1.778 1.00 90.50 228 SER A CA 1
ATOM 1831 C C . SER A 1 228 ? -16.435 2.534 1.649 1.00 90.50 228 SER A C 1
ATOM 1833 O O . SER A 1 228 ? -15.969 2.819 0.538 1.00 90.50 228 SER A O 1
ATOM 1835 N N . ARG A 1 229 ? -15.814 2.912 2.776 1.00 89.75 229 ARG A N 1
ATOM 1836 C CA . ARG A 1 229 ? -14.561 3.683 2.776 1.00 89.75 229 ARG A CA 1
ATOM 1837 C C . ARG A 1 229 ? -13.389 2.880 2.224 1.00 89.75 229 ARG A C 1
ATOM 1839 O O . ARG A 1 229 ? -12.621 3.437 1.439 1.00 89.75 229 ARG A O 1
ATOM 1846 N N . TYR A 1 230 ? -13.271 1.593 2.543 1.00 89.00 230 TYR A N 1
ATOM 1847 C CA . TYR A 1 230 ? -12.251 0.715 1.967 1.00 89.00 230 TYR A CA 1
ATOM 1848 C C . TYR A 1 230 ? -12.419 0.527 0.458 1.00 89.00 230 TYR A C 1
ATOM 1850 O O . TYR A 1 230 ? -11.429 0.565 -0.280 1.00 89.00 230 TYR A O 1
ATOM 1858 N N . SER A 1 231 ? -13.653 0.390 -0.029 1.00 89.19 231 SER A N 1
ATOM 1859 C CA . SER A 1 231 ? -13.948 0.328 -1.465 1.00 89.19 231 SER A CA 1
ATOM 1860 C C . SER A 1 231 ? -13.525 1.618 -2.177 1.00 89.19 231 SER A C 1
ATOM 1862 O O . SER A 1 231 ? -12.796 1.594 -3.174 1.00 89.19 231 SER A O 1
ATOM 1864 N N . LEU A 1 232 ? -13.871 2.776 -1.614 1.00 90.19 232 LEU A N 1
ATOM 1865 C CA . LEU A 1 232 ? -13.473 4.069 -2.168 1.00 90.19 232 LEU A CA 1
ATOM 1866 C C . LEU A 1 232 ? -11.948 4.265 -2.125 1.00 90.19 232 LEU A C 1
ATOM 1868 O O . LEU A 1 232 ? -11.351 4.702 -3.113 1.00 90.19 232 LEU A O 1
ATOM 1872 N N . LEU A 1 233 ? -11.297 3.900 -1.017 1.00 89.50 233 LEU A N 1
ATOM 1873 C CA . LEU A 1 233 ? -9.840 3.929 -0.871 1.00 89.50 233 LEU A CA 1
ATOM 1874 C C . LEU A 1 233 ? -9.164 3.087 -1.963 1.00 89.50 233 LEU A C 1
ATOM 1876 O O . LEU A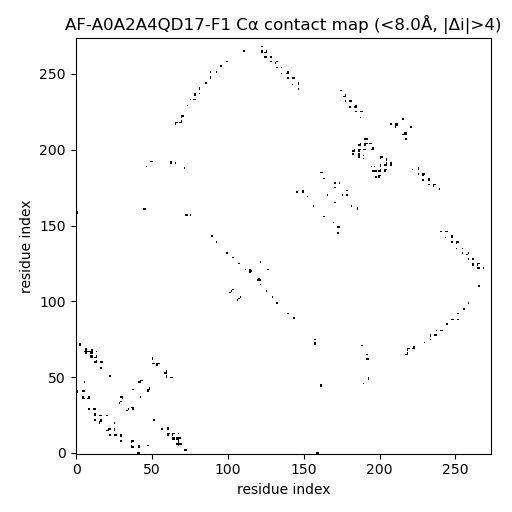 1 233 ? -8.253 3.559 -2.647 1.00 89.50 233 LEU A O 1
ATOM 1880 N N . THR A 1 234 ? -9.678 1.881 -2.185 1.00 88.81 234 THR A N 1
ATOM 1881 C CA . THR A 1 234 ? -9.241 0.957 -3.233 1.00 88.81 234 THR A CA 1
ATOM 1882 C C . THR A 1 234 ? -9.350 1.574 -4.627 1.00 88.81 234 THR A C 1
ATOM 1884 O O . THR A 1 234 ? -8.394 1.517 -5.406 1.00 88.81 234 THR A O 1
ATOM 1887 N N . ILE A 1 235 ? -10.484 2.202 -4.951 1.00 89.75 235 ILE A N 1
ATOM 1888 C CA . ILE A 1 235 ? -10.702 2.861 -6.247 1.00 89.75 235 ILE A CA 1
ATOM 1889 C C . ILE A 1 235 ? -9.663 3.966 -6.471 1.00 89.75 235 ILE A C 1
ATOM 1891 O O . ILE A 1 235 ? -9.042 4.026 -7.537 1.00 89.75 235 ILE A O 1
ATOM 1895 N N . ILE A 1 236 ? -9.425 4.818 -5.469 1.00 90.19 236 ILE A N 1
ATOM 1896 C CA . ILE A 1 236 ? -8.474 5.933 -5.588 1.00 90.19 236 ILE A CA 1
ATOM 1897 C C . ILE A 1 236 ? -7.033 5.419 -5.713 1.00 90.19 236 ILE A C 1
ATOM 1899 O O . ILE A 1 236 ? -6.271 5.928 -6.542 1.00 90.19 236 ILE A O 1
ATOM 1903 N N . ILE A 1 237 ? -6.655 4.401 -4.934 1.00 89.25 237 ILE A N 1
ATOM 1904 C CA . ILE A 1 237 ? -5.332 3.766 -5.015 1.00 89.25 237 ILE A CA 1
ATOM 1905 C C 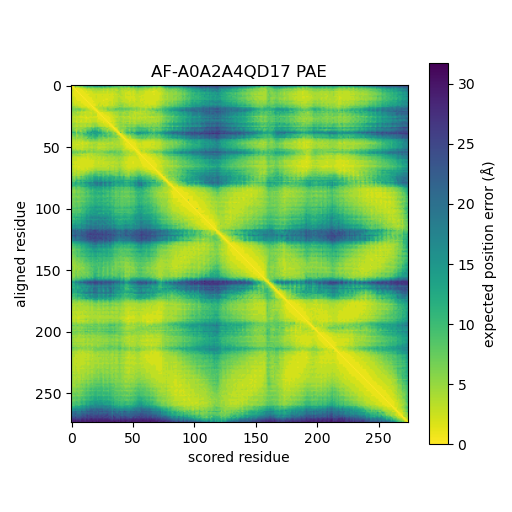. ILE A 1 237 ? -5.118 3.158 -6.400 1.00 89.25 237 ILE A C 1
ATOM 1907 O O . ILE A 1 237 ? -4.098 3.434 -7.033 1.00 89.25 237 ILE A O 1
ATOM 1911 N N . ASN A 1 238 ? -6.091 2.404 -6.912 1.00 89.19 238 ASN A N 1
ATOM 1912 C CA . ASN A 1 238 ? -6.014 1.796 -8.238 1.00 89.19 238 ASN A CA 1
ATOM 1913 C C . ASN A 1 238 ? -5.930 2.849 -9.346 1.00 89.19 238 ASN A C 1
ATOM 1915 O O . ASN A 1 238 ? -5.126 2.706 -10.266 1.00 89.19 238 ASN A O 1
ATOM 1919 N N . ALA A 1 239 ? -6.698 3.937 -9.255 1.00 89.69 239 ALA A N 1
ATOM 1920 C CA . ALA A 1 239 ? -6.615 5.040 -10.208 1.00 89.69 239 ALA A CA 1
ATOM 1921 C C . ALA A 1 239 ? -5.224 5.699 -10.204 1.00 89.69 239 ALA A C 1
ATOM 1923 O O . ALA A 1 239 ? -4.675 6.004 -11.265 1.00 89.69 239 ALA A O 1
ATOM 1924 N N . ARG A 1 240 ? -4.624 5.898 -9.023 1.00 88.56 240 ARG A N 1
ATOM 1925 C CA . ARG A 1 240 ? -3.265 6.443 -8.898 1.00 88.56 240 ARG A CA 1
ATOM 1926 C C . ARG A 1 240 ? -2.221 5.477 -9.453 1.00 88.56 240 ARG A C 1
ATOM 1928 O O . ARG A 1 240 ? -1.367 5.909 -10.222 1.00 88.56 240 ARG A O 1
ATOM 1935 N N . LEU A 1 241 ? -2.314 4.193 -9.115 1.00 87.75 241 LEU A N 1
ATOM 1936 C CA . LEU A 1 241 ? -1.388 3.166 -9.586 1.00 87.75 241 LEU A CA 1
ATOM 1937 C C . LEU A 1 241 ? -1.445 3.015 -11.112 1.00 87.75 241 LEU A C 1
ATOM 1939 O O . LEU A 1 241 ? -0.399 2.999 -11.751 1.00 87.75 241 LEU A O 1
ATOM 1943 N N . LYS A 1 242 ? -2.645 3.016 -11.710 1.00 89.75 242 LYS A N 1
ATOM 1944 C CA . LYS A 1 242 ? -2.822 3.019 -13.173 1.00 89.75 242 LYS A CA 1
ATOM 1945 C C . LYS A 1 242 ? -2.108 4.194 -13.841 1.00 89.75 242 LYS A C 1
ATOM 1947 O O . LYS A 1 242 ? -1.430 3.986 -14.837 1.00 89.75 242 LYS A O 1
ATOM 1952 N N . LYS A 1 243 ? -2.206 5.408 -13.286 1.00 89.44 243 LYS A N 1
ATOM 1953 C CA . LYS A 1 243 ? -1.506 6.589 -13.830 1.00 89.44 243 LYS A CA 1
ATOM 1954 C C . LYS A 1 243 ? 0.015 6.430 -13.794 1.00 89.44 243 LYS A C 1
ATOM 1956 O O . LYS A 1 243 ? 0.680 6.765 -14.767 1.00 89.44 243 LYS A O 1
ATOM 1961 N N . ILE A 1 244 ? 0.558 5.906 -12.694 1.00 88.31 244 ILE A N 1
ATOM 1962 C CA . ILE A 1 244 ? 2.004 5.677 -12.562 1.00 88.31 244 ILE A CA 1
ATOM 1963 C C . ILE A 1 244 ? 2.466 4.587 -13.544 1.00 88.31 244 ILE A C 1
ATOM 1965 O O . ILE A 1 244 ? 3.473 4.764 -14.222 1.00 88.31 244 ILE A O 1
ATOM 1969 N N . LEU A 1 245 ? 1.713 3.488 -13.667 1.00 90.06 245 LEU A N 1
ATOM 1970 C CA . LEU A 1 245 ? 2.013 2.411 -14.619 1.00 90.06 245 LEU A CA 1
ATOM 1971 C C . LEU A 1 245 ? 1.907 2.874 -16.076 1.00 90.06 245 LEU A C 1
ATOM 1973 O O . LEU A 1 245 ? 2.729 2.486 -16.901 1.00 90.06 245 LEU A O 1
ATOM 1977 N N . PHE A 1 246 ? 0.934 3.727 -16.393 1.00 91.12 246 PHE A N 1
ATOM 1978 C CA . PHE A 1 246 ? 0.811 4.336 -17.715 1.00 91.12 246 PHE A CA 1
ATOM 1979 C C . PHE A 1 246 ? 2.036 5.192 -18.048 1.00 91.12 246 PHE A C 1
ATOM 1981 O O . PHE A 1 246 ? 2.612 5.044 -19.121 1.00 91.12 246 PHE A O 1
ATOM 1988 N N . PHE A 1 247 ? 2.494 6.018 -17.100 1.00 88.75 247 PHE A N 1
ATOM 1989 C CA . PHE A 1 247 ? 3.713 6.804 -17.277 1.00 88.75 247 PHE A CA 1
ATOM 1990 C C . PHE A 1 247 ? 4.936 5.905 -17.500 1.00 88.75 247 PHE A C 1
ATOM 1992 O O . PHE A 1 247 ? 5.671 6.117 -18.459 1.00 88.75 247 PHE A O 1
ATOM 1999 N N . LEU A 1 248 ? 5.104 4.845 -16.694 1.00 88.19 248 LEU A N 1
ATOM 2000 C CA . LEU A 1 248 ? 6.160 3.848 -16.912 1.00 88.19 248 LEU A CA 1
ATOM 2001 C C . LEU A 1 248 ? 6.079 3.232 -18.315 1.00 88.19 248 LEU A C 1
ATOM 2003 O O . LEU A 1 248 ? 7.099 3.088 -18.977 1.00 88.19 248 LEU A O 1
ATOM 2007 N N . THR A 1 249 ? 4.875 2.897 -18.777 1.00 91.12 249 THR A N 1
ATOM 2008 C CA . THR A 1 249 ? 4.665 2.304 -20.104 1.00 91.12 249 THR A CA 1
ATOM 2009 C C . THR A 1 249 ? 5.133 3.245 -21.212 1.00 91.12 249 THR A C 1
ATOM 2011 O O . THR A 1 249 ? 5.872 2.810 -22.089 1.00 91.12 249 THR A O 1
ATOM 2014 N N . LEU A 1 250 ? 4.776 4.534 -21.152 1.00 92.31 250 LEU A N 1
ATOM 2015 C CA . LEU A 1 250 ? 5.230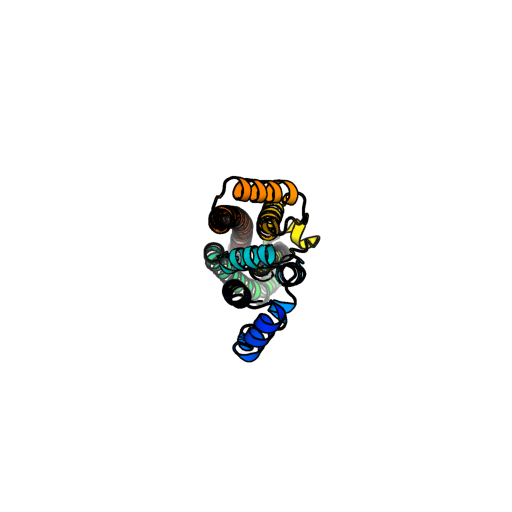 5.529 -22.133 1.00 92.31 250 LEU A CA 1
ATOM 2016 C C . LEU A 1 250 ? 6.756 5.631 -22.187 1.00 92.31 250 LEU A C 1
ATOM 2018 O O . LEU A 1 250 ? 7.334 5.697 -23.267 1.00 92.31 250 LEU A O 1
ATOM 2022 N N . ILE A 1 251 ? 7.407 5.598 -21.025 1.00 89.06 251 ILE A N 1
ATOM 2023 C CA . ILE A 1 251 ? 8.868 5.651 -20.928 1.00 89.06 251 ILE A CA 1
ATOM 2024 C C . ILE A 1 251 ? 9.499 4.403 -21.542 1.00 89.06 251 ILE A C 1
ATOM 2026 O O . ILE A 1 251 ? 10.440 4.513 -22.323 1.00 89.06 251 ILE A O 1
ATOM 2030 N N . VAL A 1 252 ? 8.985 3.219 -21.194 1.00 88.44 252 VAL A N 1
ATOM 2031 C CA . VAL A 1 252 ? 9.480 1.935 -21.707 1.00 88.44 252 VAL A CA 1
ATOM 2032 C C . VAL A 1 252 ? 9.348 1.881 -23.224 1.00 88.44 252 VAL A C 1
ATOM 2034 O O . VAL A 1 252 ? 10.325 1.595 -23.910 1.00 88.44 252 VAL A O 1
ATOM 2037 N N . VAL A 1 253 ? 8.175 2.225 -23.758 1.00 91.44 253 VAL A N 1
ATOM 2038 C CA . VAL A 1 253 ? 7.932 2.253 -25.205 1.00 91.44 253 VAL A CA 1
ATOM 2039 C C . VAL A 1 253 ? 8.833 3.277 -25.895 1.00 91.44 253 VAL A C 1
ATOM 2041 O O . VAL A 1 253 ? 9.459 2.943 -26.895 1.00 91.44 253 VAL A O 1
ATOM 2044 N N . GLY A 1 254 ? 8.957 4.492 -25.351 1.00 89.19 254 GLY A N 1
ATOM 2045 C CA . GLY A 1 254 ? 9.811 5.535 -25.924 1.00 89.19 254 GLY A CA 1
ATOM 2046 C C . GLY A 1 254 ? 11.290 5.144 -25.965 1.00 89.19 254 GLY A C 1
ATOM 2047 O O . GLY A 1 254 ? 11.968 5.378 -26.963 1.00 89.19 254 GLY A O 1
ATOM 2048 N N . ALA A 1 255 ? 11.788 4.487 -24.920 1.00 87.31 255 ALA A N 1
ATOM 2049 C CA . ALA A 1 255 ? 13.164 4.008 -24.886 1.00 87.31 255 ALA A CA 1
ATOM 2050 C C . ALA A 1 255 ? 13.408 2.832 -25.838 1.00 87.31 255 ALA A C 1
ATOM 2052 O O . ALA A 1 255 ? 14.444 2.799 -26.497 1.00 87.31 255 ALA A O 1
ATOM 2053 N N . ILE A 1 256 ? 12.463 1.887 -25.941 1.00 88.50 256 ILE A N 1
ATOM 2054 C CA . ILE A 1 256 ? 12.541 0.788 -26.915 1.00 88.50 256 ILE A CA 1
ATOM 2055 C C . ILE A 1 256 ? 12.532 1.351 -28.335 1.00 88.50 256 ILE A C 1
ATOM 2057 O O . ILE A 1 256 ? 13.364 0.960 -29.146 1.00 88.50 256 ILE A O 1
ATOM 2061 N N . PHE A 1 257 ? 11.640 2.299 -28.627 1.00 88.81 257 PHE A N 1
ATOM 2062 C CA . PHE A 1 257 ? 11.588 2.968 -29.923 1.00 88.81 257 PHE A CA 1
ATOM 2063 C C . PHE A 1 257 ? 12.928 3.628 -30.263 1.00 88.81 257 PHE A C 1
ATOM 2065 O O . PHE A 1 257 ? 13.483 3.379 -31.330 1.00 88.81 257 PHE A O 1
ATOM 2072 N N . ASN A 1 258 ? 13.487 4.409 -29.335 1.00 84.12 258 ASN A N 1
ATOM 2073 C CA . ASN A 1 258 ? 14.766 5.078 -29.551 1.00 84.12 258 ASN A CA 1
ATOM 2074 C C . ASN A 1 258 ? 15.930 4.083 -29.715 1.00 84.12 258 ASN A C 1
ATOM 2076 O O . ASN A 1 258 ? 16.827 4.290 -30.531 1.00 84.12 258 ASN A O 1
ATOM 2080 N N . PHE A 1 259 ? 15.897 2.971 -28.978 1.00 84.62 259 PHE A N 1
ATOM 2081 C CA . PHE A 1 259 ? 16.866 1.889 -29.122 1.00 84.62 259 PHE A CA 1
ATOM 2082 C C . PHE A 1 259 ? 16.803 1.236 -30.505 1.00 84.62 259 PHE A C 1
ATOM 2084 O O . PHE A 1 259 ? 17.837 1.101 -31.153 1.00 84.62 259 PHE A O 1
ATOM 2091 N N . ILE A 1 260 ? 15.603 0.893 -30.982 1.00 86.25 260 ILE A N 1
ATOM 2092 C CA . ILE A 1 260 ? 15.402 0.324 -32.319 1.00 86.25 260 ILE A CA 1
ATOM 2093 C C . ILE A 1 260 ? 15.844 1.320 -33.394 1.00 86.25 260 ILE A C 1
ATOM 2095 O O . ILE A 1 260 ? 16.578 0.947 -34.300 1.00 86.25 260 ILE A O 1
ATOM 2099 N N . TYR A 1 261 ? 15.456 2.590 -33.283 1.00 83.12 261 TYR A N 1
ATOM 2100 C CA . TYR A 1 261 ? 15.872 3.624 -34.231 1.00 83.12 261 TYR A CA 1
ATOM 2101 C C . TYR A 1 261 ? 17.404 3.734 -34.313 1.00 83.12 261 TYR A C 1
ATOM 2103 O O . TYR A 1 261 ? 17.979 3.686 -35.398 1.00 83.12 261 TYR A O 1
ATOM 2111 N N . SER A 1 262 ? 18.070 3.766 -33.156 1.00 77.81 262 SER A N 1
ATOM 2112 C CA . SER A 1 262 ? 19.530 3.874 -33.070 1.00 77.81 262 SER A CA 1
ATOM 2113 C C . SER A 1 262 ? 20.270 2.637 -33.586 1.00 77.81 262 SER A C 1
ATOM 2115 O O . SER A 1 262 ? 21.381 2.776 -34.087 1.00 77.81 262 SER A O 1
ATOM 2117 N N . LEU A 1 263 ? 19.671 1.444 -33.480 1.00 80.19 263 LEU A N 1
ATOM 2118 C CA . LEU A 1 263 ? 20.197 0.199 -34.055 1.00 80.19 263 LEU A CA 1
ATOM 2119 C C . LEU A 1 263 ? 20.280 0.264 -35.587 1.00 80.19 263 LEU A C 1
ATOM 2121 O O . LEU A 1 263 ? 21.243 -0.227 -36.172 1.00 80.19 263 LEU A O 1
ATOM 2125 N N . TYR A 1 264 ? 19.276 0.860 -36.236 1.00 80.75 264 TYR A N 1
ATOM 2126 C CA . TYR A 1 264 ? 19.205 0.924 -37.696 1.00 80.75 264 TYR A CA 1
ATOM 2127 C C . TYR A 1 264 ? 20.081 2.027 -38.295 1.00 80.75 264 TYR A C 1
ATOM 2129 O O . TYR A 1 264 ? 20.595 1.857 -39.400 1.00 80.75 264 TYR A O 1
ATOM 2137 N N . THR A 1 265 ? 20.292 3.135 -37.580 1.00 77.25 265 THR A N 1
ATOM 2138 C CA . THR A 1 265 ? 21.095 4.268 -38.062 1.00 77.25 265 THR A CA 1
ATOM 2139 C C . THR A 1 265 ? 22.466 3.877 -38.641 1.00 77.25 265 THR A C 1
ATOM 2141 O O . THR A 1 265 ? 22.753 4.286 -39.770 1.00 77.25 265 THR A O 1
ATOM 2144 N N . PRO A 1 266 ? 23.340 3.125 -37.940 1.00 69.88 266 PRO A N 1
ATOM 2145 C CA . PRO A 1 266 ? 24.659 2.791 -38.477 1.00 69.88 266 PRO A CA 1
ATOM 2146 C C . PRO A 1 266 ? 24.587 1.874 -39.707 1.00 69.88 266 PRO A C 1
ATOM 2148 O O . PRO A 1 266 ? 25.385 2.048 -40.622 1.00 69.88 266 PRO A O 1
ATOM 2151 N N . ILE A 1 267 ? 23.600 0.972 -39.786 1.00 75.19 267 ILE A N 1
ATOM 2152 C CA . ILE A 1 267 ? 23.390 0.094 -40.953 1.00 75.19 267 ILE A CA 1
ATOM 2153 C C . ILE A 1 267 ? 23.066 0.930 -42.198 1.00 75.19 267 ILE A C 1
ATOM 2155 O O . ILE A 1 267 ? 23.693 0.754 -43.241 1.00 75.19 267 ILE A O 1
ATOM 2159 N N . PHE A 1 268 ? 22.131 1.878 -42.081 1.00 73.69 268 PHE A N 1
ATOM 2160 C CA . PHE A 1 268 ? 21.798 2.780 -43.186 1.00 73.69 268 PHE A CA 1
ATOM 2161 C C . PHE A 1 268 ? 22.948 3.727 -43.534 1.00 73.69 268 PHE A C 1
ATOM 2163 O O . PHE A 1 268 ? 23.181 3.981 -44.709 1.00 73.69 268 PHE A O 1
ATOM 2170 N N . SER A 1 269 ? 23.695 4.206 -42.533 1.00 67.69 269 SER A N 1
ATOM 2171 C CA . SER A 1 269 ? 24.825 5.118 -42.758 1.00 67.69 269 SER A CA 1
ATOM 2172 C C . SER A 1 269 ? 25.962 4.441 -43.533 1.00 67.69 269 SER A C 1
ATOM 2174 O O . SER A 1 269 ? 26.532 5.055 -44.426 1.00 67.69 269 SER A O 1
ATOM 2176 N N . ILE A 1 270 ? 26.265 3.167 -43.254 1.00 66.44 270 ILE A N 1
ATOM 2177 C CA . ILE A 1 270 ? 27.241 2.401 -44.047 1.00 66.44 270 ILE A CA 1
ATOM 2178 C C . ILE A 1 270 ? 26.724 2.161 -45.468 1.00 66.44 270 ILE A C 1
ATOM 2180 O O . ILE A 1 270 ? 27.475 2.338 -46.421 1.00 66.44 270 ILE A O 1
ATOM 2184 N N . GLY A 1 271 ? 25.438 1.831 -45.624 1.00 62.81 271 GLY A N 1
ATOM 2185 C CA . GLY A 1 271 ? 24.823 1.644 -46.941 1.00 62.81 271 GLY A CA 1
ATOM 2186 C C . GLY A 1 271 ? 24.777 2.904 -47.815 1.00 62.81 271 GLY A C 1
ATOM 2187 O O . GLY A 1 271 ? 24.559 2.782 -49.010 1.00 62.81 271 GLY A O 1
ATOM 2188 N N . THR A 1 272 ? 24.966 4.097 -47.240 1.00 60.50 272 THR A N 1
ATOM 2189 C CA . THR A 1 272 ? 25.120 5.358 -47.991 1.00 60.50 272 THR A CA 1
ATOM 2190 C C . THR A 1 272 ? 26.573 5.745 -48.276 1.00 60.50 272 THR A C 1
ATOM 2192 O O . THR A 1 272 ? 26.800 6.662 -49.059 1.00 60.50 272 THR A O 1
ATOM 2195 N N . ILE A 1 273 ? 27.542 5.119 -47.599 1.00 57.00 273 ILE A N 1
ATOM 2196 C CA . ILE A 1 273 ? 28.983 5.372 -47.782 1.00 57.00 273 ILE A CA 1
ATOM 2197 C C . ILE A 1 273 ? 29.573 4.441 -48.857 1.00 57.00 273 ILE A C 1
ATOM 2199 O O . ILE A 1 273 ? 30.520 4.836 -49.535 1.00 57.00 273 ILE A O 1
ATOM 2203 N N . ILE A 1 274 ? 29.022 3.228 -49.002 1.00 47.41 274 ILE A N 1
ATOM 2204 C CA . ILE A 1 274 ? 29.316 2.274 -50.092 1.00 47.41 274 ILE A CA 1
ATOM 2205 C C . ILE A 1 274 ? 28.538 2.673 -51.347 1.00 47.41 274 ILE A C 1
ATOM 2207 O O . ILE A 1 274 ? 29.139 2.625 -52.443 1.00 47.41 274 ILE A O 1
#

pLDDT: mean 83.69, std 9.06, range [47.41, 93.12]

Sequence (274 aa):
MSWTAFHFSCRFLSRKLLDGLELNPALDLLSKNYSNYHSSGVSNNPIYKEITSEAKQSKQQELLSIYGNLKLDWDASSVTKLTNIRNYLFLIFGVFLLMSGIYKAYVLTTFRDIFSLMDAPLNVQLESFTTYWVISLLLMTTVSVVILRFSSIIKQINGISTTFSSSAISRLLISKKIINQIFRVEALIYAPLDKNINQFSASDNEFVKQLRSDNMNVTKELQILIDSRYSLLTIIINARLKKILFFLTLIVVGAIFNFIYSLYTPIFSIGTII